Protein AF-A0A378AED6-F1 (afdb_monomer)

Solvent-accessible surface area (backbone atoms only — not comparable to full-atom values): 11836 Å² total; per-residue (Å²): 130,85,85,75,44,61,76,74,55,47,46,58,53,50,51,52,52,49,51,61,53,62,70,33,69,77,42,67,77,68,53,76,88,80,79,77,81,53,90,55,53,44,80,45,62,28,12,32,57,54,34,32,67,67,66,91,87,44,87,48,51,75,39,82,40,82,41,81,17,60,75,78,52,60,64,61,58,82,78,58,85,87,54,50,33,95,59,60,43,58,38,82,41,24,22,34,91,87,65,29,25,25,22,80,87,42,85,70,40,40,82,44,82,45,60,34,57,57,54,87,49,38,80,79,43,58,72,72,62,17,53,52,51,64,66,46,58,64,34,89,89,47,48,44,69,92,68,76,59,70,26,64,79,42,76,52,59,87,58,90,91,66,86,86,77,60,59,92,95,49,87,54,45,84,41,75,33,37,36,37,38,65,78,51,55,56,79,45,75,52,76,54,84,119

Foldseek 3Di:
DPDCPCVNPVVVVVVVVVVVVCPDVVCVVVPDDDPDDDPQKDKDWAAPPQQHDDDPPDPQRPDIDIDIDGNNDGDTHDADPLQAFPCGQWDWFWAAPVRATFAPPDPRTDTDIFGAHGQVCQVVDDPCRHLDNSRHHADPVGGYDPPGLFRDFDWPWDDPPDDDDDDPPDQWDWTWIWTRGSNGIDIDTDIDHD

Sequence (194 aa):
MVGQFGFASAVPLLNQVNNLLLARPAMSRGGLPSDPRPATVSQGTICWPGGQDLPAGDSNCRRRLTSWLLDASQPPTLLLPGQESIRGIRFPVWRNEHGERVAADCPGARESQVEVWPLPLDPWLPASERRLARLGPASESCPPLQTQDTAPLVLSGIRDGAVIKRLPGEARVMLPLQTSVGRGGAGGLLMANR

pLDDT: mean 80.69, std 15.42, range [34.0, 96.94]

Nearest PDB structures (foldseek):
  2xgl-assembly1_A  TM=5.181E-01  e=3.801E+00  Escherichia coli
  2x3f-assembly1_A  TM=3.996E-01  e=4.759E+00  Staphylococcus aureus subsp. aureus MRSA252
  3e0g-assembly1_A  TM=2.708E-01  e=3.594E+00  Homo sapiens

Secondary structure (DSSP, 8-state):
-----HHHHHHHHHHHHHHHHHTSHHHHTT-SPP-PPPTTEEEEEEEETTSS---TT-TT--EEEEEEEETT--PPPPPPTTTS-TTTTEEEEEE-TTS-EE-TTSTT-EEEEEE---GGGGGGS-TTTSHHHHH-PBPSSSPPP--S-----EEE-PPTT----PPTT-SSEEEEEEEE-TT-PEEEEEEE--

Organism: Klebsiella pneumoniae (NCBI:txid573)

Mean predicted aligned error: 11.74 Å

Structure (mmCIF, N/CA/C/O backbone):
data_AF-A0A378AED6-F1
#
_entry.id   AF-A0A378AED6-F1
#
loop_
_atom_site.group_PDB
_atom_site.id
_atom_site.type_symbol
_atom_site.label_atom_id
_atom_site.label_alt_id
_atom_site.label_comp_id
_atom_site.label_asym_id
_atom_site.label_entity_id
_atom_sit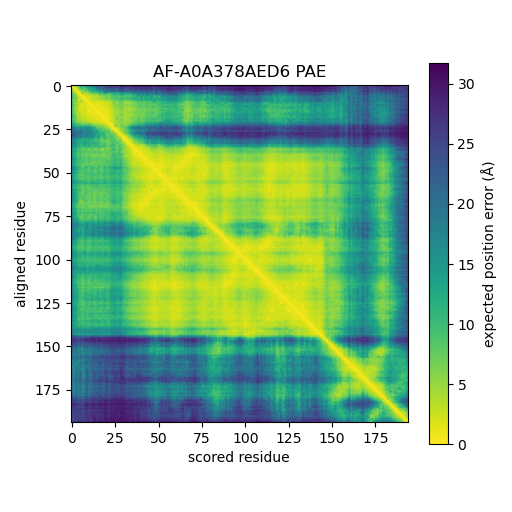e.label_seq_id
_atom_site.pdbx_PDB_ins_code
_atom_site.Cartn_x
_atom_site.Cartn_y
_atom_site.Cartn_z
_atom_site.occupancy
_atom_site.B_iso_or_equiv
_atom_site.auth_seq_id
_atom_site.auth_comp_id
_atom_site.auth_asym_id
_atom_site.auth_atom_id
_atom_site.pdbx_PDB_model_num
ATOM 1 N N . MET A 1 1 ? 34.953 -6.864 13.641 1.00 41.34 1 MET A N 1
ATOM 2 C CA . MET A 1 1 ? 35.324 -6.751 12.215 1.00 41.34 1 MET A CA 1
ATOM 3 C C . MET A 1 1 ? 34.171 -6.048 11.514 1.00 41.34 1 MET A C 1
ATOM 5 O O . MET A 1 1 ? 33.038 -6.466 11.711 1.00 41.34 1 MET A O 1
ATOM 9 N N . VAL A 1 2 ? 34.415 -4.922 10.839 1.00 45.84 2 VAL A N 1
ATOM 10 C CA . VAL A 1 2 ? 33.360 -4.154 10.151 1.00 45.84 2 VAL A CA 1
ATOM 11 C C . VAL A 1 2 ? 32.783 -5.019 9.029 1.00 45.84 2 VAL A C 1
ATOM 13 O O . VAL A 1 2 ? 33.544 -5.578 8.243 1.00 45.84 2 VAL A O 1
ATOM 16 N N . GLY A 1 3 ? 31.456 -5.166 8.998 1.00 51.38 3 GLY A N 1
ATOM 17 C CA . GLY A 1 3 ? 30.739 -5.959 8.002 1.00 51.38 3 GLY A CA 1
ATOM 18 C C . GLY A 1 3 ? 30.926 -5.378 6.605 1.00 51.38 3 GLY A C 1
ATOM 19 O O . GLY A 1 3 ? 30.275 -4.406 6.231 1.00 51.38 3 GLY A O 1
ATOM 20 N N . GLN A 1 4 ? 31.840 -5.963 5.841 1.00 56.94 4 GLN A N 1
ATOM 21 C CA . GLN A 1 4 ? 32.033 -5.673 4.424 1.00 56.94 4 GLN A CA 1
ATOM 22 C C . GLN A 1 4 ? 30.922 -6.393 3.648 1.00 56.94 4 GLN A C 1
ATOM 24 O O . GLN A 1 4 ? 31.095 -7.517 3.185 1.00 56.94 4 GLN A O 1
ATOM 29 N N . PHE A 1 5 ? 29.740 -5.784 3.574 1.00 68.50 5 PHE A N 1
ATOM 30 C CA . PHE A 1 5 ? 28.641 -6.295 2.753 1.00 68.50 5 PHE A CA 1
ATOM 31 C C . PHE A 1 5 ? 28.971 -6.122 1.267 1.00 68.50 5 PHE A C 1
ATOM 33 O O . PHE A 1 5 ? 29.687 -5.191 0.903 1.00 68.50 5 PHE A O 1
ATOM 40 N N . GLY A 1 6 ? 28.394 -6.954 0.394 1.00 72.69 6 GLY A N 1
ATOM 41 C CA . GLY A 1 6 ? 28.623 -6.870 -1.056 1.00 72.69 6 GLY A CA 1
ATOM 42 C C . GLY A 1 6 ? 28.362 -5.477 -1.651 1.00 72.69 6 GLY A C 1
ATOM 43 O O . GLY A 1 6 ? 29.032 -5.082 -2.597 1.00 72.69 6 GLY A O 1
ATOM 44 N N . PHE A 1 7 ? 27.475 -4.680 -1.049 1.00 78.56 7 PHE A N 1
ATOM 45 C CA . PHE A 1 7 ? 27.291 -3.273 -1.421 1.00 78.56 7 PHE A CA 1
ATOM 46 C C . PHE A 1 7 ? 28.531 -2.396 -1.165 1.00 78.56 7 PHE A C 1
ATOM 48 O O . PHE A 1 7 ? 28.846 -1.530 -1.970 1.00 78.56 7 PHE A O 1
ATOM 55 N N . ALA A 1 8 ? 29.238 -2.603 -0.055 1.00 77.12 8 ALA A N 1
ATOM 56 C CA . ALA A 1 8 ? 30.395 -1.793 0.319 1.00 77.12 8 ALA A CA 1
ATOM 57 C C . ALA A 1 8 ? 31.695 -2.266 -0.352 1.00 77.12 8 ALA A C 1
ATOM 59 O O . ALA A 1 8 ? 32.572 -1.447 -0.609 1.00 77.12 8 ALA A O 1
ATOM 60 N N . SER A 1 9 ? 31.824 -3.567 -0.642 1.00 83.00 9 SER A N 1
ATOM 61 C CA . SER A 1 9 ? 33.057 -4.158 -1.181 1.00 83.00 9 SER A CA 1
ATOM 62 C C . SER A 1 9 ? 32.953 -4.589 -2.646 1.00 83.00 9 SER A C 1
ATOM 64 O O . SER A 1 9 ? 33.839 -4.279 -3.437 1.00 83.00 9 SER A O 1
ATOM 66 N N . ALA A 1 10 ? 31.874 -5.269 -3.043 1.00 87.25 10 ALA A N 1
ATOM 67 C CA . ALA A 1 10 ? 31.736 -5.817 -4.393 1.00 87.25 10 ALA A CA 1
ATOM 68 C C . ALA A 1 10 ? 31.206 -4.787 -5.403 1.00 87.25 10 ALA A C 1
ATOM 70 O O . ALA A 1 10 ? 31.714 -4.722 -6.518 1.00 87.25 10 ALA A O 1
ATOM 71 N N . VAL A 1 11 ? 30.232 -3.949 -5.029 1.00 91.44 11 VAL A N 1
ATOM 72 C CA . VAL A 1 11 ? 29.657 -2.943 -5.945 1.00 91.44 11 VAL A CA 1
ATOM 73 C C . VAL A 1 11 ? 30.703 -1.936 -6.446 1.00 91.44 11 VAL A C 1
ATOM 75 O O . VAL A 1 11 ? 30.749 -1.718 -7.658 1.00 91.44 11 VAL A O 1
ATOM 78 N N . PRO A 1 12 ? 31.590 -1.355 -5.607 1.00 89.38 12 PRO A N 1
ATOM 79 C CA . PRO A 1 12 ? 32.620 -0.443 -6.106 1.00 89.38 12 PRO A CA 1
ATOM 80 C C . PRO A 1 12 ? 33.590 -1.117 -7.083 1.00 89.38 12 PRO A C 1
ATOM 82 O O . PRO A 1 12 ? 33.935 -0.523 -8.103 1.00 89.38 12 PRO A O 1
ATOM 85 N N . LEU A 1 13 ? 33.980 -2.369 -6.813 1.00 89.19 13 LEU A N 1
ATOM 86 C CA . LEU A 1 13 ? 34.848 -3.145 -7.702 1.00 89.19 13 LEU A CA 1
ATOM 87 C C . LEU A 1 13 ? 34.156 -3.469 -9.033 1.00 89.19 13 LEU A C 1
ATOM 89 O O . LEU A 1 13 ? 34.752 -3.275 -10.089 1.00 89.19 13 LEU A O 1
ATOM 93 N N . LEU A 1 14 ? 32.889 -3.895 -9.007 1.00 93.12 14 LEU A N 1
ATOM 94 C CA . LEU A 1 14 ? 32.099 -4.144 -10.218 1.00 93.12 14 LEU A CA 1
ATOM 95 C C . LEU A 1 14 ? 31.931 -2.873 -11.055 1.00 93.12 14 LEU A C 1
ATOM 97 O O . LEU A 1 14 ? 32.087 -2.922 -12.273 1.00 93.12 14 LEU A O 1
ATOM 101 N N . ASN A 1 15 ? 31.692 -1.728 -10.414 1.00 91.38 15 ASN A N 1
ATOM 102 C CA . ASN A 1 15 ? 31.624 -0.440 -11.101 1.00 91.38 15 ASN A CA 1
ATOM 103 C C . ASN A 1 15 ? 32.971 -0.061 -11.730 1.00 91.38 15 ASN A C 1
ATOM 105 O O . ASN A 1 15 ? 33.003 0.410 -12.866 1.00 91.38 15 ASN A O 1
ATOM 109 N N . GLN A 1 16 ? 34.087 -0.300 -11.033 1.00 90.81 16 GLN A N 1
ATOM 110 C CA . GLN A 1 16 ? 35.423 -0.052 -11.575 1.00 90.81 16 GLN A CA 1
ATOM 111 C C . GLN A 1 16 ? 35.697 -0.921 -12.809 1.00 90.81 16 GLN A C 1
ATOM 113 O O . GLN A 1 16 ? 36.138 -0.406 -13.837 1.00 90.81 16 GLN A O 1
ATOM 118 N N . VAL A 1 17 ? 35.378 -2.217 -12.741 1.00 90.94 17 VAL A N 1
ATOM 119 C CA . VAL A 1 17 ? 35.505 -3.143 -13.876 1.00 90.94 17 VAL A CA 1
ATOM 120 C C . VAL A 1 17 ? 34.609 -2.712 -15.038 1.00 90.94 17 VAL A C 1
ATOM 122 O O . VAL A 1 17 ? 35.084 -2.623 -16.169 1.00 90.94 17 VAL A O 1
ATOM 125 N N . ASN A 1 18 ? 33.342 -2.383 -14.775 1.00 88.81 18 ASN A N 1
ATOM 126 C CA . ASN A 1 18 ? 32.401 -1.921 -15.794 1.00 88.81 18 ASN A CA 1
ATOM 127 C C . ASN A 1 18 ? 32.914 -0.665 -16.518 1.00 88.81 18 ASN A C 1
ATOM 129 O O . ASN A 1 18 ? 32.907 -0.617 -17.745 1.00 88.81 18 ASN A O 1
ATOM 133 N N . ASN A 1 19 ? 33.445 0.312 -15.780 1.00 87.62 19 ASN A N 1
ATOM 134 C CA . ASN A 1 19 ? 33.998 1.536 -16.363 1.00 87.62 19 ASN A CA 1
ATOM 135 C C . ASN A 1 19 ? 35.225 1.259 -17.247 1.00 87.62 19 ASN A C 1
ATOM 137 O O . ASN A 1 19 ? 35.339 1.829 -18.331 1.00 87.62 19 ASN A O 1
ATOM 141 N N . LEU A 1 20 ? 36.119 0.354 -16.828 1.00 88.62 20 LEU A N 1
ATOM 142 C CA . LEU A 1 20 ? 37.270 -0.056 -17.641 1.00 88.62 20 LEU A CA 1
ATOM 143 C C . LEU A 1 20 ? 36.850 -0.779 -18.925 1.00 88.62 20 LEU A C 1
ATOM 145 O O . LEU A 1 20 ? 37.511 -0.630 -19.950 1.00 88.62 20 LEU A O 1
ATOM 149 N N . LEU A 1 21 ? 35.775 -1.569 -18.876 1.00 84.62 21 LEU A N 1
ATOM 150 C CA . LEU A 1 21 ? 35.244 -2.283 -20.034 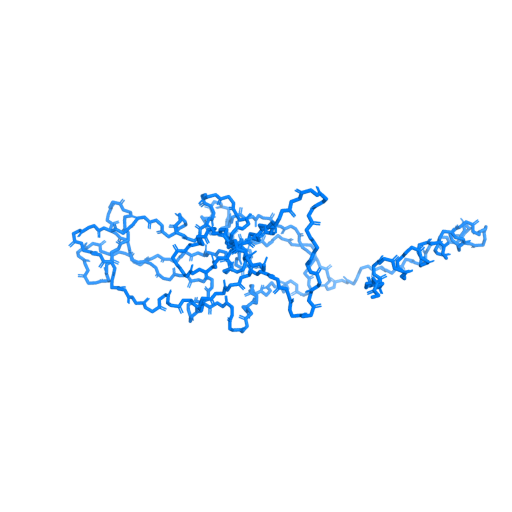1.00 84.62 21 LEU A CA 1
ATOM 151 C C . LEU A 1 21 ? 34.530 -1.336 -21.008 1.00 84.62 21 LEU A C 1
ATOM 153 O O . LEU A 1 21 ? 34.801 -1.397 -22.207 1.00 84.62 21 LEU A O 1
ATOM 157 N N . LEU A 1 22 ? 33.672 -0.439 -20.512 1.00 82.25 22 LEU A N 1
ATOM 158 C CA . LEU A 1 22 ? 32.941 0.536 -21.332 1.00 82.25 22 LEU A CA 1
ATOM 159 C C . LEU A 1 22 ? 33.863 1.567 -22.000 1.00 82.25 22 LEU A C 1
ATOM 161 O O . LEU A 1 22 ? 33.565 2.028 -23.099 1.00 82.25 22 LEU A O 1
ATOM 165 N N . ALA A 1 23 ? 35.004 1.892 -21.385 1.00 79.00 23 ALA A N 1
ATOM 166 C CA . ALA A 1 23 ? 36.012 2.781 -21.966 1.00 79.00 23 ALA A CA 1
ATOM 167 C C . ALA A 1 23 ? 36.806 2.149 -23.132 1.00 79.00 23 ALA A C 1
ATOM 169 O O . ALA A 1 23 ? 37.614 2.832 -23.765 1.00 79.00 23 ALA A O 1
ATOM 170 N N . ARG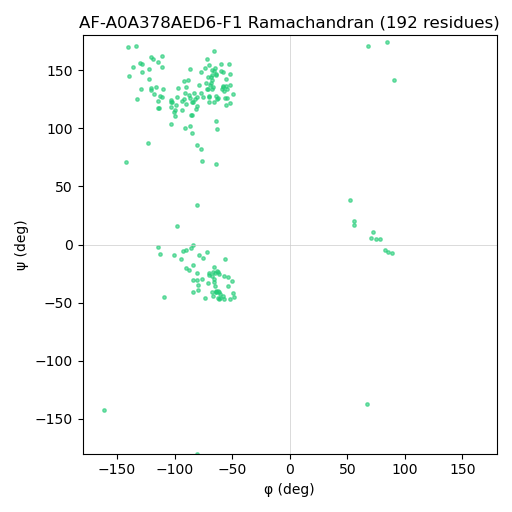 A 1 24 ? 36.623 0.850 -23.433 1.00 76.69 24 ARG A N 1
ATOM 171 C CA . ARG A 1 24 ? 37.349 0.184 -24.526 1.00 76.69 24 ARG A CA 1
ATOM 172 C C . ARG A 1 24 ? 36.760 0.559 -25.895 1.00 76.69 24 ARG A C 1
ATOM 174 O O . ARG A 1 24 ? 35.576 0.316 -26.129 1.00 76.69 24 ARG A O 1
ATOM 181 N N . PRO A 1 25 ? 37.594 0.978 -26.868 1.00 63.66 25 PRO A N 1
ATOM 182 C CA . PRO A 1 25 ? 37.144 1.349 -28.215 1.00 63.66 25 PRO A CA 1
ATOM 183 C C . PRO A 1 25 ? 36.374 0.246 -28.960 1.00 63.66 25 PRO A C 1
ATOM 185 O O . PRO A 1 25 ? 35.542 0.542 -29.815 1.00 63.66 25 PRO A O 1
ATOM 188 N N . ALA A 1 26 ? 36.642 -1.026 -28.637 1.00 63.25 26 ALA A N 1
ATOM 189 C CA . ALA A 1 26 ? 35.942 -2.180 -29.202 1.00 63.25 26 ALA A CA 1
ATOM 190 C C . ALA A 1 26 ? 34.455 -2.239 -28.798 1.00 63.25 26 ALA A C 1
ATOM 192 O O . ALA A 1 26 ? 33.634 -2.650 -29.611 1.00 63.25 26 ALA A O 1
ATOM 193 N N . MET A 1 27 ? 34.095 -1.775 -27.593 1.00 62.00 27 MET A N 1
ATOM 194 C CA . MET A 1 27 ? 32.692 -1.604 -27.186 1.00 62.00 27 MET A CA 1
ATOM 195 C C . MET A 1 27 ? 32.086 -0.305 -27.732 1.00 62.00 27 MET A C 1
ATOM 197 O O . MET A 1 27 ? 30.903 -0.269 -28.057 1.00 62.00 27 MET A O 1
ATOM 201 N N . SER A 1 28 ? 32.889 0.749 -27.920 1.00 60.19 28 SER A N 1
ATOM 202 C CA . SER A 1 28 ? 32.407 2.028 -28.468 1.00 60.19 28 SER A CA 1
ATOM 203 C C . SER A 1 28 ? 31.954 1.956 -29.934 1.00 60.19 28 SER A C 1
ATOM 205 O O . SER A 1 28 ? 31.165 2.795 -30.353 1.00 60.19 28 SER A O 1
ATOM 207 N N . ARG A 1 29 ? 32.437 0.984 -30.725 1.00 62.88 29 ARG A N 1
ATOM 208 C CA . ARG A 1 29 ? 32.060 0.831 -32.148 1.00 62.88 29 ARG A CA 1
ATOM 209 C C . ARG A 1 29 ? 30.846 -0.073 -32.393 1.00 62.88 29 ARG A C 1
ATOM 211 O O . ARG A 1 29 ? 30.260 0.019 -33.464 1.00 62.88 29 ARG A O 1
ATOM 218 N N . GLY A 1 30 ? 30.491 -0.938 -31.439 1.00 66.56 30 GLY A N 1
ATOM 219 C CA . GLY A 1 30 ? 29.397 -1.914 -31.568 1.00 66.56 30 GLY A CA 1
ATOM 220 C C . GLY A 1 30 ? 28.192 -1.661 -30.657 1.00 66.56 30 GLY A C 1
ATOM 221 O O . GLY A 1 30 ? 27.177 -2.333 -30.813 1.00 66.56 30 GLY A O 1
ATOM 222 N N . GLY A 1 31 ? 28.288 -0.701 -29.728 1.00 69.56 31 GLY A N 1
ATOM 223 C CA . GLY A 1 31 ? 27.277 -0.487 -28.693 1.00 69.56 31 GLY A CA 1
ATOM 224 C C . GLY A 1 31 ? 27.223 -1.635 -27.678 1.00 69.56 31 GLY A C 1
ATOM 225 O O . GLY A 1 31 ? 27.861 -2.676 -27.838 1.00 69.56 31 GLY A O 1
ATOM 226 N N . LEU A 1 32 ? 26.467 -1.440 -26.597 1.00 73.12 32 LEU A N 1
ATOM 227 C CA . LEU A 1 32 ? 26.092 -2.554 -25.725 1.00 73.12 32 LEU A CA 1
ATOM 228 C C . LEU A 1 32 ? 25.127 -3.476 -26.489 1.00 73.12 32 LEU A C 1
ATOM 230 O O . LEU A 1 32 ? 24.296 -2.961 -27.244 1.00 73.12 32 LEU A O 1
ATOM 234 N N . PRO A 1 33 ? 25.188 -4.806 -26.289 1.00 73.56 33 PRO A N 1
ATOM 235 C CA . PRO A 1 33 ? 24.171 -5.710 -26.807 1.00 73.56 33 PRO A CA 1
ATOM 236 C C . PRO A 1 33 ? 22.790 -5.208 -26.382 1.00 73.56 33 PRO A C 1
ATOM 238 O O . PRO A 1 33 ? 22.534 -5.014 -25.193 1.00 73.56 33 PRO A O 1
ATOM 241 N N . SER A 1 34 ? 21.920 -4.946 -27.355 1.00 78.12 34 SER A N 1
ATOM 242 C CA . SER A 1 34 ? 20.532 -4.610 -27.065 1.00 78.12 34 SER A CA 1
ATOM 243 C C . SER A 1 34 ? 19.786 -5.913 -26.821 1.00 78.12 34 SER A C 1
ATOM 245 O O . SER A 1 34 ? 19.709 -6.752 -27.715 1.00 78.12 34 SER A O 1
ATOM 247 N N . ASP A 1 35 ? 19.275 -6.087 -25.606 1.00 81.50 35 ASP A N 1
ATOM 248 C CA . ASP A 1 35 ? 18.307 -7.131 -25.288 1.00 81.50 35 ASP A CA 1
ATOM 249 C C . ASP A 1 35 ? 16.903 -6.535 -25.491 1.00 81.50 35 ASP A C 1
ATOM 251 O O . ASP A 1 35 ? 16.468 -5.705 -24.680 1.00 81.50 35 ASP A O 1
ATOM 255 N N . PRO A 1 36 ? 16.231 -6.808 -26.628 1.00 88.56 36 PRO A N 1
ATOM 256 C CA . PRO A 1 36 ? 14.949 -6.194 -26.919 1.00 88.56 36 PRO A CA 1
ATOM 257 C C . PRO A 1 36 ? 13.905 -6.684 -25.920 1.00 88.56 36 PRO A C 1
ATOM 259 O O . PRO A 1 36 ? 13.773 -7.877 -25.655 1.00 88.56 36 PRO A O 1
ATOM 262 N N . ARG A 1 37 ? 13.100 -5.750 -25.404 1.00 90.69 37 ARG A N 1
ATOM 263 C CA . ARG A 1 37 ? 11.999 -6.082 -24.498 1.00 90.69 37 ARG A CA 1
ATOM 264 C C . ARG A 1 37 ? 11.076 -7.125 -25.158 1.00 90.69 37 ARG A C 1
ATOM 266 O O . ARG A 1 37 ? 10.561 -6.846 -26.245 1.00 90.69 37 ARG A O 1
ATOM 273 N N . PRO A 1 38 ? 10.797 -8.264 -24.498 1.00 95.12 38 PRO A N 1
ATOM 274 C CA . PRO A 1 38 ? 9.854 -9.251 -25.012 1.00 95.12 38 PRO A CA 1
ATOM 275 C C . PRO A 1 38 ? 8.461 -8.653 -25.245 1.00 95.12 38 PRO A C 1
ATOM 277 O O . PRO A 1 38 ? 8.024 -7.771 -24.505 1.00 95.12 38 PRO A O 1
ATOM 280 N N . ALA A 1 39 ? 7.731 -9.167 -26.240 1.00 94.88 39 ALA A N 1
ATOM 281 C CA . ALA A 1 39 ? 6.378 -8.701 -26.566 1.00 94.88 39 ALA A CA 1
ATOM 282 C C . ALA A 1 39 ? 5.368 -8.905 -25.418 1.00 94.88 39 ALA A C 1
ATOM 284 O O . ALA A 1 39 ? 4.393 -8.166 -25.318 1.00 94.88 39 ALA A O 1
ATOM 285 N N . THR A 1 40 ? 5.626 -9.877 -24.538 1.00 96.62 40 THR A N 1
ATOM 286 C CA . THR A 1 40 ? 4.824 -10.176 -23.342 1.00 96.62 40 THR A CA 1
ATOM 287 C C . THR A 1 40 ? 5.037 -9.177 -22.206 1.00 96.62 40 THR A C 1
ATOM 289 O O . THR A 1 40 ? 4.275 -9.179 -21.243 1.00 96.62 40 THR A O 1
ATOM 292 N N . VAL A 1 41 ? 6.049 -8.307 -22.292 1.00 96.94 41 VAL A N 1
ATOM 293 C CA . VAL A 1 41 ? 6.331 -7.303 -21.264 1.00 96.94 41 VAL A CA 1
ATOM 294 C C . VAL A 1 41 ? 5.782 -5.948 -21.696 1.00 96.94 41 VAL A C 1
ATOM 296 O O . VAL A 1 41 ? 6.249 -5.337 -22.661 1.00 96.94 41 VAL A O 1
ATOM 299 N N . SER A 1 42 ? 4.812 -5.442 -20.941 1.00 96.25 42 SER A N 1
ATOM 300 C CA . SER A 1 42 ? 4.160 -4.154 -21.176 1.00 96.25 42 SER A CA 1
ATOM 301 C C . SER A 1 42 ? 4.327 -3.218 -19.980 1.00 96.25 42 SER A C 1
ATOM 303 O O . SER A 1 42 ? 4.678 -3.634 -18.880 1.00 96.25 42 SER A O 1
ATOM 305 N N . GLN A 1 43 ? 4.127 -1.920 -20.195 1.00 96.12 43 GLN A N 1
ATOM 306 C CA . GLN A 1 43 ? 4.095 -0.940 -19.111 1.00 96.12 43 GLN A CA 1
ATOM 307 C C . GLN A 1 43 ? 2.655 -0.813 -18.608 1.00 96.12 43 GLN A C 1
ATOM 309 O O . GLN A 1 43 ? 1.735 -0.701 -19.414 1.00 96.12 43 GLN A O 1
ATOM 314 N N . GLY A 1 44 ? 2.464 -0.789 -17.294 1.00 95.81 44 GLY A N 1
ATOM 315 C CA . GLY A 1 44 ? 1.169 -0.574 -16.656 1.00 95.81 44 GLY A CA 1
ATOM 316 C C . GLY A 1 44 ? 1.285 0.306 -15.419 1.00 95.81 44 GLY A C 1
ATOM 317 O O . GLY A 1 44 ? 2.382 0.630 -14.964 1.00 95.81 44 GLY A O 1
ATOM 318 N N . THR A 1 45 ? 0.145 0.730 -14.880 1.00 96.44 45 THR A N 1
ATOM 319 C CA . THR A 1 45 ? 0.082 1.479 -13.619 1.00 96.44 45 THR A CA 1
ATOM 320 C C . THR A 1 45 ? -0.594 0.627 -12.566 1.00 96.44 45 THR A C 1
ATOM 322 O O . THR A 1 45 ? -1.701 0.160 -12.787 1.00 96.44 45 THR A O 1
ATOM 325 N N . ILE A 1 46 ? 0.055 0.474 -11.418 1.00 96.38 46 ILE A N 1
ATOM 326 C CA . ILE A 1 46 ? -0.496 -0.210 -10.250 1.00 96.38 46 ILE A CA 1
ATOM 327 C C . ILE A 1 46 ? -0.766 0.795 -9.131 1.00 96.38 46 ILE A C 1
ATOM 329 O O . ILE A 1 46 ? -0.096 1.830 -9.024 1.00 96.38 46 ILE A O 1
ATOM 333 N N . CYS A 1 47 ? -1.725 0.478 -8.271 1.00 96.69 47 CYS A N 1
ATOM 334 C CA . CYS A 1 47 ? -2.049 1.253 -7.087 1.00 96.69 47 CYS A CA 1
ATOM 335 C C . CYS A 1 47 ? -1.494 0.580 -5.833 1.00 96.69 47 CYS A C 1
ATOM 337 O O . CYS A 1 47 ? -1.814 -0.559 -5.508 1.00 96.69 47 CYS A O 1
ATOM 339 N N . TRP A 1 48 ? -0.674 1.310 -5.088 1.00 93.94 48 TRP A N 1
ATOM 340 C CA . TRP A 1 48 ? -0.267 0.933 -3.740 1.00 93.94 48 TRP A CA 1
ATOM 341 C C . TRP A 1 48 ? -1.263 1.473 -2.703 1.00 93.94 48 TRP A C 1
ATOM 343 O O . TRP A 1 48 ? -1.721 2.613 -2.861 1.00 93.94 48 TRP A O 1
ATOM 353 N N . PRO A 1 49 ? -1.566 0.705 -1.637 1.00 93.69 49 PRO A N 1
ATOM 354 C CA . PRO A 1 49 ? -0.866 -0.508 -1.190 1.00 93.69 49 PRO A CA 1
ATOM 355 C C . PRO A 1 49 ? -1.373 -1.846 -1.761 1.00 93.69 49 PRO A C 1
ATOM 357 O O . PRO A 1 49 ? -0.738 -2.854 -1.476 1.00 93.69 49 PRO A O 1
ATOM 360 N N . GLY A 1 50 ? -2.454 -1.900 -2.546 1.00 93.00 50 GLY A N 1
ATOM 361 C CA . GLY A 1 50 ? -3.046 -3.158 -3.040 1.00 93.00 50 GLY A CA 1
ATOM 362 C C . GLY A 1 50 ? -2.238 -3.933 -4.089 1.00 93.00 50 GLY A C 1
ATOM 363 O O . GLY A 1 50 ? -2.363 -5.154 -4.175 1.00 93.00 50 GLY A O 1
ATOM 364 N N . GLY A 1 51 ? -1.399 -3.251 -4.871 1.00 93.75 51 GLY A N 1
ATOM 365 C CA . GLY A 1 51 ? -0.546 -3.840 -5.914 1.00 93.75 51 GLY A CA 1
ATOM 366 C C . GLY A 1 51 ? -1.219 -4.016 -7.282 1.00 93.75 51 GLY A C 1
ATOM 367 O O . GLY A 1 51 ? -0.539 -4.335 -8.251 1.00 93.75 51 GLY A O 1
ATOM 368 N N . GLN A 1 52 ? -2.524 -3.753 -7.374 1.00 94.75 52 GLN A N 1
ATOM 369 C CA . GLN A 1 52 ? -3.333 -3.846 -8.597 1.00 94.75 52 GLN A CA 1
ATOM 370 C C . GLN A 1 52 ? -3.770 -2.459 -9.061 1.00 94.75 52 GLN A C 1
ATOM 372 O O . GLN A 1 52 ? -3.719 -1.501 -8.288 1.00 94.75 52 GLN A O 1
ATOM 377 N N . ASP A 1 53 ? -4.184 -2.327 -10.312 1.00 95.88 53 ASP A N 1
ATOM 378 C CA . ASP A 1 53 ? -4.791 -1.112 -10.821 1.00 95.88 53 ASP A CA 1
ATOM 379 C C . ASP A 1 53 ? -6.156 -0.861 -10.170 1.00 95.88 53 ASP A C 1
ATOM 381 O O . ASP A 1 53 ? -6.891 -1.774 -9.800 1.00 95.88 53 ASP A O 1
ATOM 385 N N . LEU A 1 54 ? -6.473 0.418 -9.982 1.00 96.50 54 LEU A N 1
ATOM 386 C CA . LEU A 1 54 ? -7.760 0.867 -9.467 1.00 96.50 54 LEU A CA 1
ATOM 387 C C . LEU A 1 54 ? -8.255 2.056 -10.296 1.00 96.50 54 LEU A C 1
ATOM 389 O O . LEU A 1 54 ? -7.431 2.835 -10.805 1.00 96.50 54 LEU A O 1
ATOM 393 N N . PRO A 1 55 ? -9.584 2.253 -10.383 1.00 96.06 55 PRO A N 1
ATOM 394 C CA . PRO A 1 55 ? -10.173 3.380 -11.091 1.00 96.06 55 PRO A CA 1
ATOM 395 C C . PRO A 1 55 ? -9.618 4.741 -10.649 1.00 96.06 55 PRO A C 1
ATOM 397 O O . PRO A 1 55 ? -9.130 4.942 -9.529 1.00 96.06 55 PRO A O 1
ATOM 400 N N . ALA A 1 56 ? -9.711 5.725 -11.543 1.00 93.88 56 ALA A N 1
ATOM 401 C CA . ALA A 1 56 ? -9.401 7.106 -11.200 1.00 93.88 56 ALA A CA 1
ATOM 402 C C . ALA A 1 56 ? -10.307 7.584 -10.051 1.00 93.88 56 ALA A C 1
ATOM 404 O O . ALA A 1 56 ? -11.512 7.357 -10.065 1.00 93.88 56 ALA A O 1
ATOM 405 N N . GLY A 1 57 ? -9.717 8.237 -9.047 1.00 93.94 57 GLY A N 1
ATOM 406 C CA . GLY A 1 57 ? -10.443 8.711 -7.863 1.00 93.94 57 GLY A CA 1
ATOM 407 C C . GLY A 1 57 ? -10.682 7.670 -6.764 1.00 93.94 57 GLY A C 1
ATOM 408 O O . GLY A 1 57 ? -11.158 8.050 -5.697 1.00 93.94 57 GLY A O 1
ATOM 409 N N . ASP A 1 58 ? -10.313 6.398 -6.959 1.00 96.00 58 ASP A N 1
ATOM 410 C CA . ASP A 1 58 ? -10.457 5.389 -5.905 1.00 96.00 58 ASP A CA 1
ATOM 411 C C . ASP A 1 58 ? -9.609 5.742 -4.667 1.00 96.00 58 ASP A C 1
ATOM 413 O O . ASP A 1 58 ? -8.395 5.964 -4.752 1.00 96.00 58 ASP A O 1
ATOM 417 N N . SER A 1 59 ? -10.258 5.779 -3.501 1.00 93.75 59 SER A N 1
ATOM 418 C CA . SER A 1 59 ? -9.652 6.160 -2.219 1.00 93.75 59 SER A CA 1
ATOM 419 C C . SER A 1 59 ? -8.575 5.188 -1.710 1.00 93.75 59 SER A C 1
ATOM 421 O O . SER A 1 59 ? -7.754 5.574 -0.862 1.00 93.75 59 SER A O 1
ATOM 423 N N . ASN A 1 60 ? -8.566 3.951 -2.215 1.00 96.00 60 ASN A N 1
ATOM 424 C CA . ASN A 1 60 ? -7.582 2.914 -1.914 1.00 96.00 60 ASN A CA 1
ATOM 425 C C . ASN A 1 60 ? -6.317 3.039 -2.769 1.00 96.00 60 ASN A C 1
ATOM 427 O O . ASN A 1 60 ? -5.258 2.567 -2.358 1.00 96.00 60 ASN A O 1
ATOM 431 N N . CYS A 1 61 ? -6.363 3.782 -3.878 1.00 96.38 61 CYS A N 1
ATOM 432 C CA . CYS A 1 61 ? -5.172 4.087 -4.660 1.00 96.38 61 CYS A CA 1
ATOM 433 C C . CYS A 1 61 ? -4.377 5.249 -4.044 1.00 96.38 61 CYS A C 1
ATOM 435 O O . CYS A 1 61 ? -4.544 6.411 -4.420 1.00 96.38 61 CYS A O 1
ATOM 437 N N . ARG A 1 62 ? -3.495 4.944 -3.083 1.00 94.62 62 ARG A N 1
ATOM 438 C CA . ARG A 1 62 ? -2.697 5.956 -2.356 1.00 94.62 62 ARG A CA 1
ATOM 439 C C . ARG A 1 62 ? -1.499 6.433 -3.150 1.00 94.62 62 ARG A C 1
ATOM 441 O O . ARG A 1 62 ? -1.184 7.620 -3.154 1.00 94.62 62 ARG A O 1
ATOM 448 N N . ARG A 1 63 ? -0.841 5.510 -3.850 1.00 93.94 63 ARG A N 1
ATOM 449 C CA . ARG A 1 63 ? 0.247 5.821 -4.782 1.00 93.94 63 ARG A CA 1
ATOM 450 C C . ARG A 1 63 ? 0.042 5.087 -6.090 1.00 93.94 63 ARG A C 1
ATOM 452 O O . ARG A 1 63 ? -0.035 3.865 -6.096 1.00 93.94 63 ARG A O 1
ATOM 459 N N . ARG A 1 64 ? 0.027 5.835 -7.192 1.00 95.62 64 ARG A N 1
ATOM 460 C CA . ARG A 1 64 ? 0.122 5.275 -8.542 1.00 95.62 64 ARG A CA 1
ATOM 461 C C . ARG A 1 64 ? 1.590 5.085 -8.883 1.00 95.62 64 ARG A C 1
ATOM 463 O O . ARG A 1 64 ? 2.365 6.037 -8.803 1.00 95.62 64 ARG A O 1
ATOM 470 N N . LEU A 1 65 ? 1.968 3.858 -9.213 1.00 95.06 65 LEU A N 1
ATOM 471 C CA . LEU A 1 65 ? 3.319 3.508 -9.628 1.00 95.06 65 LEU A CA 1
ATOM 472 C C . LEU A 1 65 ? 3.273 2.910 -11.021 1.00 95.06 65 LEU A C 1
ATOM 474 O O . LEU A 1 65 ? 2.464 2.030 -11.303 1.00 95.06 65 LEU A O 1
ATOM 478 N N . THR A 1 66 ? 4.182 3.360 -11.869 1.00 95.75 66 THR A N 1
ATOM 479 C CA . THR A 1 66 ? 4.380 2.769 -13.184 1.00 95.75 66 THR A CA 1
ATOM 480 C C . THR A 1 66 ? 5.275 1.541 -13.049 1.00 95.75 66 THR A C 1
ATOM 482 O O . THR A 1 66 ? 6.370 1.644 -12.498 1.00 95.75 66 THR A O 1
ATOM 485 N N . SER A 1 67 ? 4.819 0.391 -13.541 1.00 93.94 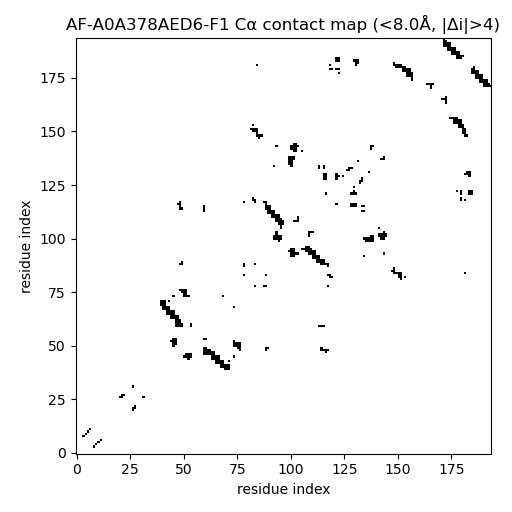67 SER A N 1
ATOM 486 C CA . SER A 1 67 ? 5.533 -0.886 -13.468 1.00 93.94 67 SER A CA 1
ATOM 487 C C . SER A 1 67 ? 5.602 -1.563 -14.831 1.00 93.94 67 SER A C 1
ATOM 489 O O . SER A 1 67 ? 4.757 -1.342 -15.699 1.00 93.94 67 SER A O 1
ATOM 491 N N . TRP A 1 68 ? 6.600 -2.4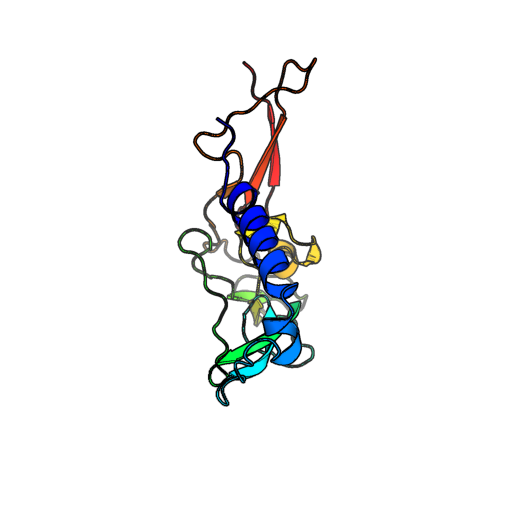25 -15.000 1.00 94.75 68 TRP A N 1
ATOM 492 C CA . TRP A 1 68 ? 6.588 -3.435 -16.050 1.00 94.75 68 TRP A CA 1
ATOM 493 C C . TRP A 1 68 ? 5.693 -4.598 -15.617 1.00 94.75 68 TRP A C 1
ATOM 495 O O . TRP A 1 68 ? 5.745 -5.013 -14.458 1.00 94.75 68 TRP A O 1
ATOM 505 N N . LEU A 1 69 ? 4.875 -5.094 -16.539 1.00 96.50 69 LEU A N 1
ATOM 506 C CA . LEU A 1 69 ? 3.951 -6.206 -16.357 1.00 96.50 69 LEU A CA 1
ATOM 507 C C . LEU A 1 69 ? 4.314 -7.307 -17.349 1.00 96.50 69 LEU A C 1
ATOM 509 O O . LEU A 1 69 ? 4.504 -7.029 -18.531 1.00 96.50 69 LEU A O 1
ATOM 513 N N . LEU A 1 70 ? 4.388 -8.546 -16.873 1.00 96.19 70 LEU A N 1
ATOM 514 C CA . LEU A 1 70 ? 4.520 -9.731 -17.719 1.00 96.19 70 LEU A CA 1
ATOM 515 C C . LEU A 1 70 ? 3.123 -10.287 -17.990 1.00 96.19 70 LEU A C 1
ATOM 517 O O . LEU A 1 70 ? 2.388 -10.550 -17.041 1.00 96.19 70 LEU A O 1
ATOM 521 N N . ASP A 1 71 ? 2.741 -10.430 -19.255 1.00 96.69 71 ASP A N 1
ATOM 522 C CA . ASP A 1 71 ? 1.415 -10.903 -19.673 1.00 96.69 71 ASP A CA 1
ATOM 523 C C . ASP A 1 71 ? 0.272 -10.114 -19.006 1.00 96.69 71 ASP A C 1
ATOM 525 O O . ASP A 1 71 ? -0.729 -10.672 -18.569 1.00 96.69 71 ASP A O 1
ATOM 529 N N . ALA A 1 72 ? 0.465 -8.795 -18.862 1.00 94.31 72 ALA A N 1
ATOM 530 C CA . ALA A 1 72 ? -0.429 -7.886 -18.132 1.00 94.31 72 ALA A CA 1
ATOM 531 C C . ALA A 1 72 ? -0.710 -8.282 -16.660 1.00 94.31 72 ALA A C 1
ATOM 533 O O . ALA A 1 72 ? -1.640 -7.762 -16.046 1.00 94.31 72 ALA A O 1
ATOM 534 N N . SER A 1 73 ? 0.107 -9.158 -16.069 1.00 95.62 73 SER A N 1
ATOM 535 C CA . SER A 1 73 ? -0.085 -9.673 -14.712 1.00 95.62 73 SER A CA 1
ATOM 536 C C . SER A 1 73 ? 0.176 -8.607 -13.653 1.00 95.62 73 SER A C 1
ATOM 538 O O . SER A 1 73 ? 1.260 -8.024 -13.598 1.00 95.62 73 SER A O 1
ATOM 540 N N . GLN A 1 74 ? -0.796 -8.417 -12.760 1.00 95.44 74 GLN A N 1
ATOM 541 C CA . GLN A 1 74 ? -0.726 -7.488 -11.634 1.00 95.44 74 GLN A CA 1
ATOM 542 C C . GLN A 1 74 ? -0.970 -8.242 -10.320 1.00 95.44 74 GLN A C 1
ATOM 544 O O . GLN A 1 74 ? -2.115 -8.387 -9.883 1.00 95.44 74 GLN A O 1
ATOM 549 N N . PRO A 1 75 ? 0.080 -8.805 -9.702 1.00 91.75 75 PRO A N 1
ATOM 550 C CA . PRO A 1 75 ? -0.089 -9.554 -8.469 1.00 91.75 75 PRO A CA 1
ATOM 551 C C . PRO A 1 75 ? -0.511 -8.618 -7.323 1.00 91.75 75 PRO A C 1
ATOM 553 O O . PRO A 1 75 ? -0.000 -7.499 -7.226 1.00 91.75 75 PRO A O 1
ATOM 556 N N . PRO A 1 76 ? -1.408 -9.058 -6.419 1.00 92.31 76 PRO A N 1
ATOM 557 C CA . PRO A 1 76 ? -1.658 -8.321 -5.188 1.00 92.31 76 PRO A CA 1
ATOM 558 C C . PRO A 1 76 ? -0.371 -8.193 -4.369 1.00 92.31 76 PRO A C 1
ATOM 560 O O . PRO A 1 76 ? 0.523 -9.040 -4.446 1.00 92.31 76 PRO A O 1
ATOM 563 N N . THR A 1 77 ? -0.306 -7.165 -3.527 1.00 89.56 77 THR A N 1
ATOM 564 C CA . THR A 1 77 ? 0.789 -7.014 -2.568 1.00 89.56 77 THR A CA 1
ATOM 565 C C . THR A 1 77 ? 0.908 -8.258 -1.695 1.00 89.56 77 THR A C 1
ATOM 567 O O . THR A 1 77 ? -0.019 -8.639 -0.977 1.00 89.56 77 THR A O 1
ATOM 570 N N . LEU A 1 78 ? 2.078 -8.889 -1.764 1.00 87.81 78 LEU A N 1
ATOM 571 C CA . LEU A 1 78 ? 2.392 -10.081 -0.993 1.00 87.81 78 LEU A CA 1
ATOM 572 C C . LEU A 1 78 ? 2.534 -9.726 0.485 1.00 87.81 78 LEU A C 1
ATOM 574 O O . LEU A 1 78 ? 3.295 -8.835 0.865 1.00 87.81 78 LEU A O 1
ATOM 578 N N . LEU A 1 79 ? 1.810 -10.460 1.321 1.00 84.12 79 LEU A N 1
ATOM 579 C CA . LEU A 1 79 ? 1.881 -10.320 2.767 1.00 84.12 79 LEU A CA 1
ATOM 580 C C . LEU A 1 79 ? 3.063 -11.128 3.295 1.00 84.12 79 LEU A C 1
ATOM 582 O O . LEU A 1 79 ? 3.206 -12.309 2.977 1.00 84.12 79 LEU A O 1
ATOM 586 N N . LEU A 1 80 ? 3.902 -10.506 4.122 1.00 75.62 80 LEU A N 1
ATOM 587 C CA . LEU A 1 80 ? 4.977 -11.225 4.796 1.00 75.62 80 LEU A CA 1
ATOM 588 C C . LEU A 1 80 ? 4.395 -12.073 5.941 1.00 75.62 80 LEU A C 1
ATOM 590 O O . LEU A 1 80 ? 3.718 -11.519 6.816 1.00 75.62 80 LEU A O 1
ATOM 594 N N . PRO A 1 81 ? 4.681 -13.388 5.988 1.00 77.25 81 PRO A N 1
ATOM 595 C CA . PRO A 1 81 ? 4.245 -14.243 7.086 1.00 77.25 81 PRO A CA 1
ATOM 596 C C . PRO A 1 81 ? 4.703 -13.695 8.441 1.00 77.25 81 PRO A C 1
ATOM 598 O O . PRO A 1 81 ? 5.857 -13.300 8.605 1.00 77.25 81 PRO A O 1
ATOM 601 N N . GLY A 1 82 ? 3.791 -13.660 9.413 1.00 74.19 82 GLY A N 1
ATOM 602 C CA . GLY A 1 82 ? 4.085 -13.194 10.771 1.00 74.19 82 GLY A CA 1
ATOM 603 C C . GLY A 1 82 ? 4.326 -11.686 10.911 1.00 74.19 82 GLY A C 1
ATOM 604 O O . GLY A 1 82 ? 4.667 -11.246 12.003 1.00 74.19 82 GLY A O 1
ATOM 605 N N . GLN A 1 83 ? 4.155 -10.890 9.848 1.00 74.44 83 GLN A N 1
ATOM 606 C CA . GLN A 1 83 ? 4.278 -9.426 9.901 1.00 74.44 83 GLN A CA 1
ATOM 607 C C . GLN A 1 83 ? 2.969 -8.689 9.628 1.00 74.44 83 GLN A C 1
ATOM 609 O O . GLN A 1 83 ? 2.953 -7.467 9.698 1.00 74.44 83 GLN A O 1
ATOM 614 N N . GLU A 1 84 ? 1.883 -9.398 9.327 1.00 78.50 84 GLU A N 1
ATOM 615 C CA . GLU A 1 84 ? 0.565 -8.809 9.103 1.00 78.50 84 GLU A CA 1
ATOM 616 C C . GLU A 1 84 ? -0.500 -9.502 9.963 1.00 78.50 84 GLU A C 1
ATOM 618 O O . GLU A 1 84 ? -0.322 -10.647 10.384 1.00 78.50 84 GLU A O 1
ATOM 623 N N . SER A 1 85 ? -1.595 -8.794 10.254 1.00 73.31 85 SER A N 1
ATOM 624 C CA . SER A 1 85 ? -2.780 -9.385 10.889 1.00 73.31 85 SER A CA 1
ATOM 625 C C . SER A 1 85 ? -3.450 -10.416 9.964 1.00 73.31 85 SER A C 1
ATOM 627 O O . SER A 1 85 ? -3.213 -10.427 8.756 1.00 73.31 85 SER A O 1
ATOM 629 N N . ILE A 1 86 ? -4.363 -11.230 10.508 1.00 70.94 86 ILE A N 1
ATOM 630 C CA . ILE A 1 86 ? -5.221 -12.174 9.761 1.00 70.94 86 ILE A CA 1
ATOM 631 C C . ILE A 1 86 ? -5.932 -11.481 8.583 1.00 70.94 86 ILE A C 1
ATOM 633 O O . ILE A 1 86 ? -6.166 -12.091 7.545 1.00 70.94 86 ILE A O 1
ATOM 637 N N . ARG A 1 87 ? -6.251 -10.190 8.730 1.00 74.56 87 ARG A N 1
ATOM 638 C CA . ARG A 1 87 ? -6.943 -9.377 7.715 1.00 74.56 87 ARG A CA 1
ATOM 639 C C . ARG A 1 87 ? -6.037 -8.875 6.583 1.00 74.56 87 ARG A C 1
ATOM 641 O O . ARG A 1 87 ? -6.533 -8.349 5.591 1.00 74.56 87 ARG A O 1
ATOM 648 N N . GLY A 1 88 ? -4.721 -9.042 6.683 1.00 84.19 88 GLY A N 1
ATOM 649 C CA . GLY A 1 88 ? -3.817 -8.605 5.627 1.00 84.19 88 GLY A CA 1
ATOM 650 C C . GLY A 1 88 ? -3.781 -7.084 5.486 1.00 84.19 88 GLY A C 1
ATOM 651 O O . GLY A 1 88 ? -3.748 -6.367 6.478 1.00 84.19 88 GLY A O 1
ATOM 652 N N . ILE A 1 89 ? -3.799 -6.598 4.244 1.00 89.25 89 ILE A N 1
ATOM 653 C CA . ILE A 1 89 ? -3.878 -5.165 3.913 1.00 89.25 89 ILE A CA 1
ATOM 654 C C . ILE A 1 89 ? -5.288 -4.702 3.521 1.00 89.25 89 ILE A C 1
ATOM 656 O O . ILE A 1 89 ? -5.503 -3.502 3.385 1.00 89.25 89 ILE A O 1
ATOM 660 N N . ARG A 1 90 ? -6.247 -5.619 3.329 1.00 89.88 90 ARG A N 1
ATOM 661 C CA . ARG A 1 90 ? -7.629 -5.311 2.927 1.00 89.88 90 ARG A CA 1
ATOM 662 C C . ARG A 1 90 ? -8.537 -5.415 4.147 1.00 89.88 90 ARG A C 1
ATOM 664 O O . ARG A 1 90 ? -8.835 -6.511 4.610 1.00 89.88 90 ARG A O 1
ATOM 671 N N . PHE A 1 91 ? -8.937 -4.271 4.691 1.00 87.19 91 PHE A N 1
ATOM 672 C CA . PHE A 1 91 ? -9.700 -4.198 5.932 1.00 87.19 91 PHE A CA 1
ATOM 673 C C . PHE A 1 91 ? -11.190 -3.977 5.649 1.00 87.19 91 PHE A C 1
ATOM 675 O O . PHE A 1 91 ? -11.554 -2.883 5.204 1.00 87.19 91 PHE A O 1
ATOM 682 N N . PRO A 1 92 ? -12.064 -4.954 5.963 1.00 88.25 92 PRO A N 1
ATOM 683 C CA . PRO A 1 92 ? -13.493 -4.692 6.071 1.00 88.25 92 PRO A CA 1
ATOM 684 C C . PRO A 1 92 ? -13.735 -3.762 7.261 1.00 88.25 92 PRO A C 1
ATOM 686 O O . PRO A 1 92 ? -13.372 -4.083 8.396 1.00 88.25 92 PRO A O 1
ATOM 689 N N . VAL A 1 93 ? -14.351 -2.610 7.017 1.00 89.94 93 VAL A N 1
ATOM 690 C CA . VAL A 1 93 ? -14.778 -1.684 8.068 1.00 89.94 93 VAL A CA 1
ATOM 691 C C . VAL A 1 93 ? -16.237 -1.309 7.883 1.00 89.94 93 VAL A C 1
ATOM 693 O O . VAL A 1 93 ? -16.674 -0.953 6.790 1.00 89.94 93 VAL A O 1
ATOM 696 N N . TRP A 1 94 ? -16.980 -1.347 8.980 1.00 93.31 94 TRP A N 1
ATOM 697 C CA . TRP A 1 94 ? -18.355 -0.874 9.037 1.00 93.31 94 TRP A CA 1
ATOM 698 C C . TRP A 1 94 ? -18.357 0.591 9.435 1.00 93.31 94 TRP A C 1
ATOM 700 O O . TRP A 1 94 ? -17.686 0.959 10.401 1.00 93.31 94 TRP A O 1
ATOM 710 N N . ARG A 1 95 ? -19.076 1.427 8.686 1.00 93.81 95 ARG A N 1
ATOM 711 C CA . ARG A 1 95 ? -19.194 2.862 8.958 1.00 93.81 95 ARG A CA 1
ATOM 712 C C . ARG A 1 95 ? -20.643 3.275 9.152 1.00 93.81 95 ARG A C 1
ATOM 714 O O . ARG A 1 95 ? -21.515 2.763 8.456 1.00 93.81 95 ARG A O 1
ATOM 721 N N . ASN A 1 96 ? -20.882 4.203 10.072 1.00 93.25 96 ASN A N 1
ATOM 722 C CA . ASN A 1 96 ? -22.179 4.863 10.211 1.00 93.25 96 ASN A CA 1
ATOM 723 C C . ASN A 1 96 ? -22.338 5.999 9.181 1.00 93.25 96 ASN A C 1
ATOM 725 O O . ASN A 1 96 ? -21.434 6.283 8.392 1.00 93.25 96 ASN A O 1
ATOM 729 N N . GLU A 1 97 ? -23.483 6.680 9.207 1.00 91.94 97 GLU A N 1
ATOM 730 C CA . GLU A 1 97 ? -23.779 7.816 8.318 1.00 91.94 97 GLU A CA 1
ATOM 731 C C . GLU A 1 97 ? -22.830 9.012 8.516 1.00 91.94 97 GLU A C 1
ATOM 733 O O . GLU A 1 97 ? -22.600 9.777 7.583 1.00 91.94 97 GLU A O 1
ATOM 738 N N . HIS A 1 98 ? -22.215 9.128 9.697 1.00 90.19 98 HIS A N 1
ATOM 739 C CA . HIS A 1 98 ? -21.200 10.136 10.021 1.00 90.19 98 HIS A CA 1
ATOM 740 C C . HIS A 1 98 ? -19.783 9.725 9.573 1.00 90.19 98 HIS A C 1
ATOM 742 O O . HIS A 1 98 ? -18.826 10.474 9.761 1.00 90.19 98 HIS A O 1
ATOM 748 N N . GLY A 1 99 ? -19.624 8.538 8.976 1.00 89.19 99 GLY A N 1
ATOM 749 C CA . GLY A 1 99 ? -18.346 8.013 8.495 1.00 89.19 99 GLY A CA 1
ATOM 750 C C . GLY A 1 99 ? -17.437 7.426 9.580 1.00 89.19 99 GLY A C 1
ATOM 751 O O . GLY A 1 99 ? -16.313 7.018 9.265 1.00 89.19 99 GLY A O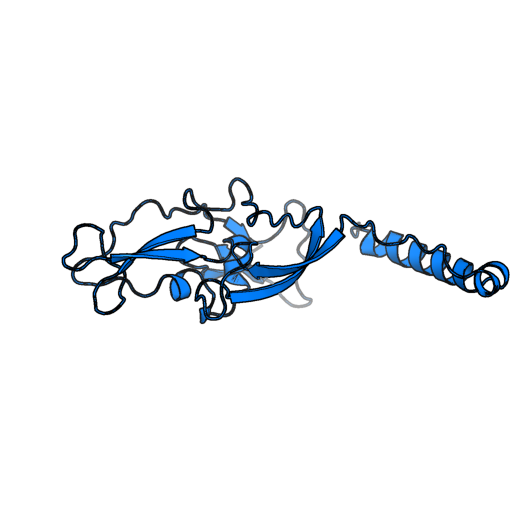 1
ATOM 752 N N . GLU A 1 100 ? -17.901 7.349 10.827 1.00 92.56 100 GLU A N 1
ATOM 753 C CA . GLU A 1 100 ? -17.181 6.736 11.944 1.00 92.56 100 GLU A CA 1
ATOM 754 C C . GLU A 1 100 ? -17.267 5.216 11.867 1.00 92.56 100 GLU A C 1
ATOM 756 O O . GLU A 1 100 ? -18.277 4.661 11.430 1.00 92.56 100 GLU A O 1
ATOM 761 N N . ARG A 1 101 ? -16.228 4.526 12.337 1.00 92.31 101 ARG A N 1
ATOM 762 C CA . ARG A 1 101 ? -16.241 3.067 12.428 1.00 92.31 101 ARG A CA 1
ATOM 763 C C . ARG A 1 101 ? -17.183 2.606 13.530 1.00 92.31 101 ARG A C 1
ATOM 765 O O . ARG A 1 101 ? -17.096 3.093 14.655 1.00 92.31 101 ARG A O 1
ATOM 772 N N . VAL A 1 102 ? -18.010 1.621 13.216 1.00 93.31 102 VAL A N 1
ATOM 773 C CA . VAL A 1 102 ? -19.007 1.038 14.119 1.00 93.31 102 VAL A CA 1
ATOM 774 C C . VAL A 1 102 ? -18.954 -0.487 14.077 1.00 93.31 102 VAL A C 1
ATOM 776 O O . VAL A 1 102 ? -18.240 -1.064 13.254 1.00 93.31 102 VAL A O 1
ATOM 779 N N . ALA A 1 103 ? -19.661 -1.161 14.981 1.00 92.06 103 ALA A N 1
ATOM 780 C CA . ALA A 1 103 ? -19.901 -2.595 14.846 1.00 92.06 103 ALA A CA 1
ATOM 781 C C . ALA A 1 103 ? -20.904 -2.886 13.712 1.00 92.06 103 ALA A C 1
ATOM 783 O O . ALA A 1 103 ? -21.639 -2.006 13.260 1.00 92.06 103 ALA A O 1
ATOM 784 N N . ALA A 1 104 ? -20.895 -4.121 13.211 1.00 91.25 104 ALA A N 1
ATOM 785 C CA . ALA A 1 104 ? -21.712 -4.524 12.064 1.00 91.25 104 ALA A CA 1
ATOM 786 C C . ALA A 1 104 ? -23.222 -4.521 12.365 1.00 91.25 104 ALA A C 1
ATOM 788 O O . ALA A 1 104 ? -24.035 -4.351 11.464 1.00 91.25 104 ALA A O 1
ATOM 789 N N . ASP A 1 105 ? -23.585 -4.712 13.630 1.00 91.56 105 ASP A N 1
ATOM 790 C CA . ASP A 1 105 ? -24.949 -4.737 14.157 1.00 91.56 105 ASP A CA 1
ATOM 791 C C . ASP A 1 105 ? -25.496 -3.341 14.502 1.00 91.56 105 ASP A C 1
ATOM 793 O O . ASP A 1 105 ? -26.666 -3.205 14.864 1.00 91.56 105 ASP A O 1
ATOM 797 N N . CYS A 1 106 ? -24.686 -2.288 14.360 1.00 91.56 106 CYS A N 1
ATOM 798 C CA . CYS A 1 106 ? -25.123 -0.924 14.632 1.00 91.56 106 CYS A CA 1
ATOM 799 C C . CYS A 1 106 ? -26.110 -0.416 13.556 1.00 91.56 106 CYS A C 1
ATOM 801 O O . CYS A 1 106 ? -25.929 -0.684 12.362 1.00 91.56 106 CYS A O 1
ATOM 803 N N . PRO A 1 107 ? -27.124 0.389 13.928 1.00 90.25 107 PRO A N 1
ATOM 804 C CA . PRO A 1 107 ? -28.052 0.985 12.968 1.00 90.25 107 PRO A CA 1
ATOM 805 C C . PRO A 1 107 ? -27.331 1.824 11.905 1.00 90.25 107 PRO A C 1
ATOM 807 O O . PRO A 1 107 ? -26.482 2.655 12.225 1.00 90.25 107 PRO A O 1
ATOM 810 N N . GLY A 1 108 ? -27.675 1.614 10.632 1.00 89.69 108 GLY A N 1
ATOM 811 C CA . GLY A 1 108 ? -27.078 2.355 9.515 1.00 89.69 108 GLY A CA 1
ATOM 812 C C . GLY A 1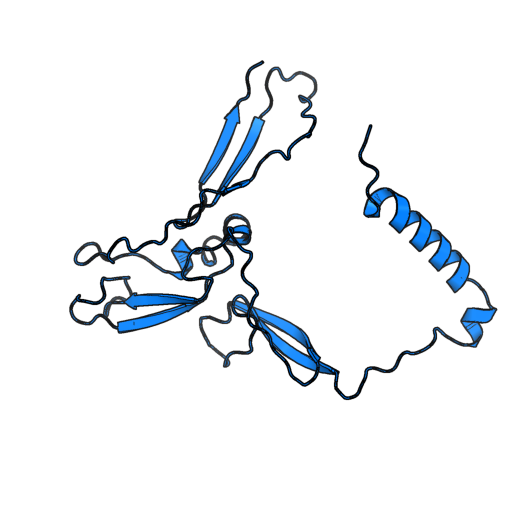 108 ? -25.625 1.979 9.201 1.00 89.69 108 GLY A C 1
ATOM 813 O O . GLY A 1 108 ? -24.989 2.671 8.405 1.00 89.69 108 GLY A O 1
ATOM 814 N N . ALA A 1 109 ? -25.096 0.899 9.789 1.00 93.81 109 ALA A N 1
ATOM 815 C CA . ALA A 1 109 ? -23.770 0.390 9.473 1.00 93.81 109 ALA A CA 1
ATOM 816 C C . ALA A 1 109 ? -23.690 -0.065 8.007 1.00 93.81 109 ALA A C 1
ATOM 818 O O . ALA A 1 109 ? -24.468 -0.899 7.543 1.00 93.81 109 ALA A O 1
ATOM 819 N N . ARG A 1 110 ? -22.717 0.475 7.271 1.00 94.38 110 ARG A N 1
ATOM 820 C CA . ARG A 1 110 ? -22.410 0.087 5.891 1.00 94.38 110 ARG A CA 1
ATOM 821 C C . ARG A 1 110 ? -21.004 -0.471 5.815 1.00 94.38 110 ARG A C 1
ATOM 823 O O . ARG A 1 110 ? -20.060 0.160 6.294 1.00 94.38 110 ARG A O 1
ATOM 830 N N . GLU A 1 111 ? -20.867 -1.644 5.211 1.00 92.94 111 GLU A N 1
ATOM 831 C CA . GLU A 1 111 ? -19.558 -2.233 4.963 1.00 92.94 111 GLU A CA 1
ATOM 832 C C . GLU A 1 111 ? -18.809 -1.425 3.898 1.00 92.94 111 GLU A C 1
ATOM 834 O O . GLU A 1 111 ? -19.362 -1.026 2.872 1.00 92.94 111 GLU A O 1
ATOM 839 N N . SER A 1 112 ? -17.526 -1.194 4.142 1.00 91.19 112 SER A N 1
ATOM 840 C CA . SER A 1 112 ? -16.593 -0.619 3.184 1.00 91.19 112 SER A CA 1
ATOM 841 C C . SER A 1 112 ? -15.250 -1.334 3.282 1.00 91.19 112 SER A C 1
ATOM 843 O O . SER A 1 112 ? -14.825 -1.742 4.362 1.00 91.19 112 SER A O 1
ATOM 845 N N . GLN A 1 113 ? -14.576 -1.490 2.148 1.00 91.56 113 GLN A N 1
ATOM 846 C CA . GLN A 1 113 ? -13.249 -2.095 2.081 1.00 91.56 113 GLN A CA 1
ATOM 847 C C . GLN A 1 113 ? -12.194 -0.992 2.022 1.00 91.56 113 GLN A C 1
ATOM 849 O O . GLN A 1 113 ? -12.185 -0.173 1.099 1.00 91.56 113 GLN A O 1
ATOM 854 N N . VAL A 1 114 ? -11.303 -0.970 3.012 1.00 93.06 114 VAL A N 1
ATOM 855 C CA . VAL A 1 114 ? -10.206 -0.002 3.099 1.00 93.06 114 VAL A CA 1
ATOM 856 C C . VAL A 1 114 ? -8.881 -0.734 2.971 1.00 93.06 114 VAL A C 1
ATOM 858 O O . VAL A 1 114 ? -8.568 -1.617 3.766 1.00 93.06 114 VAL A O 1
ATOM 861 N N . GLU A 1 115 ? -8.067 -0.338 1.998 1.00 93.69 115 GLU A N 1
ATOM 862 C CA . GLU A 1 115 ? -6.707 -0.851 1.867 1.00 93.69 115 GLU A CA 1
ATOM 863 C C . GLU A 1 115 ? -5.740 -0.031 2.730 1.00 93.69 115 GLU A C 1
ATOM 865 O O . GLU A 1 115 ? -5.674 1.200 2.637 1.00 93.69 115 GLU A O 1
ATOM 870 N N . VAL A 1 116 ? -4.975 -0.696 3.589 1.00 91.75 116 VAL A N 1
ATOM 871 C CA . VAL A 1 116 ? -3.962 -0.062 4.442 1.00 91.75 116 VAL A CA 1
ATOM 872 C C . VAL A 1 116 ? -2.572 -0.528 4.047 1.00 91.75 116 VAL A C 1
ATOM 874 O O . VAL A 1 116 ? -2.387 -1.586 3.453 1.00 91.75 116 VAL A O 1
ATOM 877 N N . TRP A 1 117 ? -1.568 0.268 4.385 1.00 91.25 117 TRP A N 1
ATOM 878 C CA . TRP A 1 117 ? -0.189 -0.118 4.142 1.00 91.25 117 TRP A CA 1
ATOM 879 C C . TRP A 1 117 ? 0.218 -1.319 5.019 1.00 91.25 117 TRP A C 1
ATOM 881 O O . TRP A 1 117 ? -0.296 -1.463 6.140 1.00 91.25 117 TRP A O 1
ATOM 891 N N . PRO A 1 118 ? 1.151 -2.167 4.541 1.00 87.88 118 PRO A N 1
ATOM 892 C CA . PRO A 1 118 ? 1.742 -3.229 5.349 1.00 87.88 118 PRO A CA 1
ATOM 893 C C . PRO A 1 118 ? 2.281 -2.697 6.681 1.00 87.88 118 PRO A C 1
ATOM 895 O O . PRO A 1 118 ? 2.941 -1.654 6.705 1.00 87.88 118 PRO A O 1
ATOM 898 N N . LEU A 1 119 ? 2.052 -3.421 7.780 1.00 82.88 119 LEU A N 1
ATOM 899 C CA . LEU A 1 119 ? 2.487 -3.004 9.125 1.00 82.88 119 LEU A CA 1
ATOM 900 C C . LEU A 1 119 ? 3.952 -2.556 9.237 1.00 82.88 119 LEU A C 1
ATOM 902 O O . LEU A 1 119 ? 4.195 -1.556 9.913 1.00 82.88 119 LEU A O 1
ATOM 906 N N . PRO A 1 120 ? 4.939 -3.220 8.599 1.00 82.31 120 PRO A N 1
ATOM 907 C CA . PRO A 1 120 ? 6.339 -2.806 8.712 1.00 82.31 120 PRO A CA 1
ATOM 908 C C . PRO A 1 120 ? 6.612 -1.411 8.144 1.00 82.31 120 PRO A C 1
ATOM 910 O O . PRO A 1 120 ? 7.597 -0.774 8.514 1.00 82.31 120 PRO A O 1
ATOM 913 N N . LEU A 1 121 ? 5.752 -0.932 7.241 1.00 85.44 121 LEU A N 1
ATOM 914 C CA . LEU A 1 121 ? 5.862 0.396 6.648 1.00 85.44 121 LEU A CA 1
ATOM 915 C C . LEU A 1 121 ? 5.162 1.470 7.483 1.00 85.44 121 LEU A C 1
ATOM 917 O O . LEU A 1 121 ? 5.549 2.628 7.375 1.00 85.44 121 LEU A O 1
ATOM 921 N N . ASP A 1 122 ? 4.199 1.111 8.338 1.00 84.06 122 ASP A N 1
ATOM 922 C CA . ASP A 1 122 ? 3.373 2.057 9.108 1.00 84.06 122 ASP A CA 1
ATOM 923 C C . ASP A 1 122 ? 4.175 3.156 9.844 1.00 84.06 122 ASP A C 1
ATOM 925 O O . ASP A 1 122 ? 3.826 4.332 9.701 1.00 84.06 122 ASP A O 1
ATOM 929 N N . PRO A 1 123 ? 5.298 2.856 10.539 1.00 83.12 123 PRO A N 1
ATOM 930 C CA . PRO A 1 123 ? 6.087 3.879 11.237 1.00 83.12 123 PRO A CA 1
ATOM 931 C C . PRO A 1 123 ? 6.735 4.915 10.308 1.00 83.12 123 PRO A C 1
ATOM 933 O O . PRO A 1 123 ? 7.022 6.037 10.730 1.00 83.12 123 PRO A O 1
ATOM 936 N N . TRP A 1 124 ? 6.962 4.542 9.049 1.00 85.44 124 TRP A N 1
ATOM 937 C CA . TRP A 1 124 ? 7.652 5.347 8.040 1.00 85.44 124 TRP A CA 1
ATOM 938 C C . TRP A 1 124 ? 6.690 6.191 7.200 1.00 85.44 124 TRP A C 1
ATOM 940 O O . TRP A 1 124 ? 7.130 6.993 6.376 1.00 85.44 124 TRP A O 1
ATOM 950 N N . LEU A 1 125 ? 5.381 6.017 7.391 1.00 90.31 125 LEU A N 1
ATOM 951 C CA . LEU A 1 125 ? 4.364 6.731 6.634 1.00 90.31 125 LEU A CA 1
ATOM 952 C C . LEU A 1 125 ? 4.022 8.091 7.257 1.00 90.31 125 LE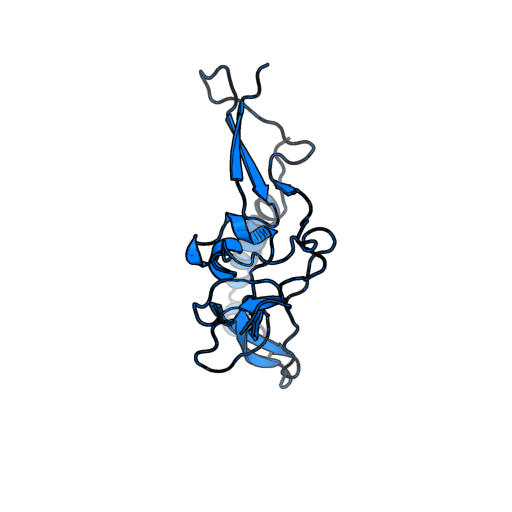U A C 1
ATOM 954 O O . LEU A 1 125 ? 4.050 8.249 8.489 1.00 90.31 125 LEU A O 1
ATOM 958 N N . PRO A 1 126 ? 3.608 9.063 6.418 1.00 92.44 126 PRO A N 1
ATOM 959 C CA . PRO A 1 126 ? 2.935 10.269 6.883 1.00 92.44 126 PRO A CA 1
ATOM 960 C C . PRO A 1 126 ? 1.742 9.924 7.776 1.00 92.44 126 PRO A C 1
ATOM 962 O O . PRO A 1 126 ? 1.056 8.931 7.542 1.00 92.44 126 PRO A O 1
ATOM 965 N N . ALA A 1 127 ? 1.451 10.768 8.768 1.00 90.31 127 ALA A N 1
ATOM 966 C CA . ALA A 1 127 ? 0.407 10.499 9.760 1.00 90.31 127 ALA A CA 1
ATOM 967 C C . ALA A 1 127 ? -0.969 10.175 9.145 1.00 90.31 127 ALA A C 1
ATOM 969 O O . ALA A 1 127 ? -1.669 9.315 9.665 1.00 90.31 127 ALA A O 1
ATOM 970 N N . SER A 1 128 ? -1.325 10.807 8.021 1.00 91.56 128 SER A N 1
ATOM 971 C CA . SER A 1 128 ? -2.577 10.572 7.286 1.00 91.56 128 SER A CA 1
ATOM 972 C C . SER A 1 128 ? -2.652 9.213 6.578 1.00 91.56 128 SER A C 1
ATOM 974 O O . SER A 1 128 ? -3.745 8.715 6.322 1.00 91.56 128 SER A O 1
ATOM 976 N N . GLU A 1 129 ? -1.507 8.612 6.254 1.00 93.50 129 GLU A N 1
ATOM 977 C CA . GLU A 1 129 ? -1.406 7.308 5.585 1.00 93.50 129 GLU A CA 1
ATOM 978 C C . GLU A 1 129 ? -1.245 6.150 6.569 1.00 93.50 129 GLU A C 1
ATOM 980 O O . GLU A 1 129 ? -1.406 4.990 6.186 1.00 93.50 129 GLU A O 1
ATOM 985 N N . ARG A 1 130 ? -0.955 6.448 7.840 1.00 90.50 130 ARG A N 1
ATOM 986 C CA . ARG A 1 130 ? -0.889 5.428 8.886 1.00 90.50 130 ARG A CA 1
ATOM 987 C C . ARG A 1 130 ? -2.224 4.716 9.026 1.00 90.50 130 ARG A C 1
ATOM 989 O O . ARG A 1 130 ? -3.295 5.300 8.844 1.00 90.50 130 ARG A O 1
ATOM 996 N N . ARG A 1 131 ? -2.159 3.450 9.424 1.00 88.25 131 ARG A N 1
ATOM 997 C CA . ARG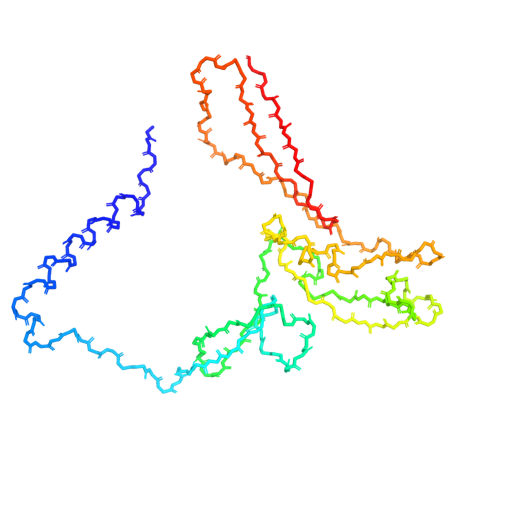 A 1 131 ? -3.301 2.540 9.525 1.00 88.25 131 ARG A CA 1
ATOM 998 C C . ARG A 1 131 ? -4.454 3.125 10.337 1.00 88.25 131 ARG A C 1
ATOM 1000 O O . ARG A 1 131 ? -5.586 3.104 9.868 1.00 88.25 131 ARG A O 1
ATOM 1007 N N . LEU A 1 132 ? -4.178 3.699 11.510 1.00 85.12 132 LEU A N 1
ATOM 1008 C CA . LEU A 1 132 ? -5.210 4.342 12.334 1.00 85.12 132 LEU A CA 1
ATOM 1009 C C . LEU A 1 132 ? -5.953 5.456 11.589 1.00 85.12 132 LEU A C 1
ATOM 1011 O O . LEU A 1 132 ? -7.181 5.500 11.617 1.00 85.12 132 LEU A O 1
ATOM 1015 N N . ALA A 1 133 ? -5.212 6.341 10.921 1.00 89.88 133 ALA A N 1
ATOM 1016 C CA . ALA A 1 133 ? -5.789 7.466 10.196 1.00 89.88 133 ALA A CA 1
ATOM 1017 C C . ALA A 1 133 ? -6.592 6.992 8.977 1.00 89.88 133 ALA A C 1
ATOM 1019 O O . ALA A 1 133 ? -7.699 7.474 8.752 1.00 89.88 133 ALA A O 1
ATOM 1020 N N . ARG A 1 134 ? -6.080 5.995 8.241 1.00 91.06 134 ARG A N 1
ATOM 1021 C CA . ARG A 1 134 ? -6.777 5.361 7.107 1.00 91.06 134 ARG A CA 1
ATOM 1022 C C . ARG A 1 134 ? -8.099 4.712 7.525 1.00 91.06 134 ARG A C 1
ATOM 1024 O O . ARG A 1 134 ? -9.098 4.849 6.821 1.00 91.06 134 ARG A O 1
ATOM 1031 N N . LEU A 1 135 ? -8.116 4.014 8.661 1.00 89.25 135 LEU A N 1
ATOM 1032 C CA . LEU A 1 135 ? -9.323 3.370 9.186 1.00 89.25 135 LEU A CA 1
ATOM 1033 C C . LEU A 1 135 ? -10.332 4.398 9.721 1.00 89.25 135 LEU A C 1
ATOM 1035 O O . LEU A 1 135 ? -11.537 4.201 9.575 1.00 89.25 135 LEU A O 1
ATOM 1039 N N . GLY A 1 136 ? -9.858 5.514 10.271 1.00 89.19 136 GLY A N 1
ATOM 1040 C CA . GLY A 1 136 ? -10.697 6.578 10.816 1.00 89.19 136 GLY A CA 1
ATOM 1041 C C . GLY A 1 136 ? -11.145 6.329 12.264 1.00 89.19 136 GLY A C 1
ATOM 1042 O O . GLY A 1 136 ? -10.871 5.267 12.848 1.00 89.19 136 GLY A O 1
ATOM 1043 N N . PRO A 1 137 ? -11.821 7.320 12.872 1.00 89.88 137 PRO A N 1
ATOM 1044 C CA . PRO A 1 137 ? -12.256 7.247 14.263 1.00 89.88 137 PRO A CA 1
ATOM 1045 C C . PRO A 1 137 ? -13.290 6.137 14.468 1.00 89.88 137 PRO A C 1
ATOM 1047 O O . PRO A 1 137 ? -14.013 5.767 13.544 1.00 89.88 137 PRO A O 1
ATOM 1050 N N . ALA A 1 138 ? -13.327 5.584 15.677 1.00 90.75 138 ALA A N 1
ATOM 1051 C CA . ALA A 1 138 ? -14.387 4.685 16.118 1.00 90.75 138 ALA A CA 1
ATOM 1052 C C . ALA A 1 138 ? -15.481 5.502 16.812 1.00 90.75 138 ALA A C 1
ATOM 1054 O O . ALA A 1 138 ? -15.153 6.428 17.549 1.00 90.75 138 ALA A O 1
ATOM 1055 N N . SER A 1 139 ? -16.744 5.150 16.585 1.00 91.94 139 SER A N 1
ATOM 1056 C CA . SER A 1 139 ? -17.873 5.792 17.256 1.00 91.94 139 SER A CA 1
ATOM 1057 C C . SER A 1 139 ? -17.887 5.437 18.743 1.00 91.94 139 SER A C 1
ATOM 1059 O O . SER A 1 139 ? -17.645 4.285 19.111 1.00 91.94 139 SER A O 1
ATOM 1061 N N . GLU A 1 140 ? -18.189 6.410 19.601 1.00 89.81 140 GLU A N 1
ATOM 1062 C CA . GLU A 1 140 ? -18.277 6.197 21.053 1.00 89.81 140 GLU A CA 1
ATOM 1063 C C . GLU A 1 140 ? -19.575 5.488 21.463 1.00 89.81 140 GLU A C 1
ATOM 1065 O O . GLU A 1 140 ? -19.597 4.752 22.447 1.00 89.81 140 GLU A O 1
ATOM 1070 N N . SER A 1 141 ? -20.654 5.683 20.698 1.00 90.06 141 SER A N 1
ATOM 1071 C CA . SER A 1 141 ? -21.984 5.141 21.005 1.00 90.06 141 SER A CA 1
ATOM 1072 C C . SER A 1 141 ? -22.131 3.667 20.627 1.00 90.06 141 SER A C 1
ATOM 1074 O O . SER A 1 141 ? -22.813 2.915 21.319 1.00 90.06 141 SER A O 1
ATOM 1076 N N . CYS A 1 142 ? -21.487 3.249 19.537 1.00 90.88 142 CYS A N 1
ATOM 1077 C CA . CYS A 1 142 ? -21.534 1.882 19.029 1.00 90.88 142 CYS A CA 1
ATOM 1078 C C . CYS A 1 142 ? -20.150 1.487 18.485 1.00 90.88 142 CYS A C 1
ATOM 1080 O O . CYS A 1 142 ? -19.950 1.433 17.265 1.00 90.88 142 CYS A O 1
ATOM 1082 N N . PRO A 1 143 ? -19.153 1.293 19.370 1.00 89.00 143 PRO A N 1
ATOM 1083 C CA . PRO A 1 143 ? -17.784 1.042 18.950 1.00 89.00 143 PRO A CA 1
ATOM 1084 C C . PRO A 1 143 ? -17.686 -0.285 18.190 1.00 89.00 143 PRO A C 1
ATOM 1086 O O . PRO A 1 143 ? -18.385 -1.244 18.526 1.00 89.00 143 PRO A O 1
ATOM 1089 N N . PRO A 1 144 ? -16.791 -0.386 17.192 1.00 86.88 144 PRO A N 1
ATOM 1090 C CA . PRO A 1 144 ? -16.532 -1.652 16.534 1.00 86.88 144 PRO A CA 1
ATOM 1091 C C . PRO A 1 144 ? -16.085 -2.667 17.582 1.00 86.88 144 PRO A C 1
ATOM 1093 O O . PRO A 1 144 ? -15.240 -2.364 18.433 1.00 86.88 144 PRO A O 1
ATOM 1096 N N . LEU A 1 145 ? -16.626 -3.885 17.500 1.00 79.38 145 LEU A N 1
ATOM 1097 C CA . LEU A 1 145 ? -16.136 -5.001 18.302 1.00 79.38 145 LEU A CA 1
ATOM 1098 C C . LEU A 1 145 ? -14.617 -5.053 18.138 1.00 79.38 145 LEU A C 1
ATOM 1100 O O . LEU A 1 145 ? -14.140 -5.020 16.999 1.00 79.38 145 LEU A O 1
ATOM 1104 N N . GLN A 1 146 ? -13.870 -5.113 19.252 1.00 63.69 146 GLN A N 1
ATOM 1105 C CA . GLN A 1 146 ? -12.413 -5.305 19.265 1.00 63.69 146 GLN A CA 1
ATOM 1106 C C . GLN A 1 146 ? -12.087 -6.684 18.679 1.00 63.69 146 GLN A C 1
ATOM 1108 O O . GLN A 1 146 ? -11.704 -7.627 19.363 1.00 63.69 146 GLN A O 1
ATOM 1113 N N . THR A 1 147 ? -12.309 -6.836 17.385 1.00 54.19 147 THR A N 1
ATOM 1114 C CA . THR A 1 147 ? -12.070 -8.057 16.653 1.00 54.19 147 THR A CA 1
ATOM 1115 C C . THR A 1 147 ? -10.624 -8.010 16.228 1.00 54.19 147 THR A C 1
ATOM 1117 O O . THR A 1 147 ? -10.290 -7.315 15.278 1.00 54.19 147 THR A O 1
ATOM 1120 N N . GLN A 1 148 ? -9.792 -8.756 16.955 1.00 50.03 148 GLN A N 1
ATOM 1121 C CA . GLN A 1 148 ? -8.705 -9.560 16.384 1.00 50.03 148 GLN A CA 1
ATOM 1122 C C . GLN A 1 148 ? -7.688 -8.798 15.503 1.00 50.03 148 GLN A C 1
ATOM 1124 O O . GLN A 1 148 ? -6.941 -9.416 14.755 1.00 50.03 148 GLN A O 1
ATOM 1129 N N . ASP A 1 149 ? -7.586 -7.471 15.618 1.00 55.78 149 ASP A N 1
ATOM 1130 C CA . ASP A 1 149 ? -6.497 -6.668 15.045 1.00 55.78 149 ASP A CA 1
ATOM 1131 C C . ASP A 1 149 ? -5.249 -6.739 15.943 1.00 55.78 149 ASP A C 1
ATOM 1133 O O . ASP A 1 149 ? -4.491 -5.775 16.097 1.00 55.78 149 ASP A O 1
ATOM 1137 N N . THR A 1 150 ? -5.034 -7.895 16.572 1.00 55.50 150 THR A N 1
ATOM 1138 C CA . THR A 1 150 ? -3.823 -8.231 17.313 1.00 55.50 150 THR A CA 1
ATOM 1139 C C . THR A 1 150 ? -2.744 -8.565 16.295 1.00 55.50 150 THR A C 1
ATOM 1141 O O . THR A 1 150 ? -2.361 -9.712 16.085 1.00 55.50 150 THR A O 1
ATOM 1144 N N . ALA A 1 151 ? -2.266 -7.531 15.610 1.00 60.56 151 ALA A N 1
ATOM 1145 C CA . ALA A 1 151 ? -0.988 -7.625 14.940 1.00 60.56 151 ALA A CA 1
ATOM 1146 C C . ALA A 1 151 ? 0.083 -8.043 15.962 1.00 60.56 151 ALA A C 1
ATOM 1148 O O . ALA A 1 151 ? 0.029 -7.576 17.109 1.00 60.56 151 ALA A O 1
ATOM 1149 N N . PRO A 1 152 ? 1.055 -8.879 15.571 1.00 64.00 152 PRO A N 1
ATOM 1150 C CA . PRO A 1 152 ? 2.161 -9.214 16.452 1.00 64.00 152 PRO A CA 1
ATOM 1151 C C . PRO A 1 152 ? 2.880 -7.928 16.868 1.00 64.00 152 PRO A C 1
ATOM 1153 O O . PRO A 1 152 ? 3.111 -7.046 16.041 1.00 64.00 152 PRO A O 1
ATOM 1156 N N . LEU A 1 153 ? 3.219 -7.809 18.155 1.00 67.06 153 LEU A N 1
ATOM 1157 C CA . LEU A 1 153 ? 4.090 -6.736 18.621 1.00 67.06 153 LEU A CA 1
ATOM 1158 C C . LEU A 1 153 ? 5.458 -6.946 17.973 1.00 67.06 153 LEU A C 1
ATOM 1160 O O . LEU A 1 153 ? 6.200 -7.847 18.366 1.00 67.06 153 LEU A O 1
ATOM 1164 N N . VAL A 1 154 ? 5.794 -6.110 16.994 1.00 65.94 154 VAL A N 1
ATOM 1165 C CA . VAL A 1 154 ? 7.128 -6.115 16.401 1.00 65.94 154 VAL A CA 1
ATOM 1166 C C . VAL A 1 154 ? 7.916 -4.977 17.027 1.00 65.94 154 VAL A C 1
ATOM 1168 O O . VAL A 1 154 ? 7.641 -3.795 16.818 1.00 65.94 154 VAL A O 1
ATOM 1171 N N . LEU A 1 155 ? 8.903 -5.352 17.834 1.00 64.31 155 LEU A N 1
ATOM 1172 C CA . LEU A 1 155 ? 9.932 -4.447 18.324 1.00 64.31 155 LEU A CA 1
ATOM 1173 C C . LEU A 1 155 ? 11.022 -4.369 17.260 1.00 64.31 155 LEU A C 1
ATOM 1175 O O . LEU A 1 155 ? 11.911 -5.216 17.191 1.00 64.31 155 LEU A O 1
ATOM 1179 N N . SER A 1 156 ? 10.946 -3.354 16.407 1.00 64.19 156 SER A N 1
ATOM 1180 C CA . SER A 1 156 ? 12.058 -3.019 15.521 1.00 64.19 156 SER A CA 1
ATOM 1181 C C . SER A 1 156 ? 13.099 -2.216 16.300 1.00 64.19 156 SER A C 1
ATOM 1183 O O . SER A 1 156 ? 12.815 -1.146 16.844 1.00 64.19 156 SER A O 1
ATOM 1185 N N . GLY A 1 157 ? 14.304 -2.775 16.383 1.00 67.31 157 GLY A N 1
ATOM 1186 C CA . GLY A 1 157 ? 15.425 -2.209 17.118 1.00 67.31 157 GLY A CA 1
ATOM 1187 C C . GLY A 1 157 ? 16.752 -2.804 16.656 1.00 67.31 157 GLY A C 1
ATOM 1188 O O . GLY A 1 157 ? 16.976 -3.047 15.469 1.00 67.31 157 GLY A O 1
ATOM 1189 N N . ILE A 1 158 ? 17.649 -3.023 17.610 1.00 68.06 158 ILE A N 1
ATOM 1190 C CA . ILE A 1 158 ? 18.992 -3.546 17.370 1.00 68.06 158 ILE A CA 1
ATOM 1191 C C . ILE A 1 158 ? 18.914 -4.997 16.883 1.00 68.06 158 ILE A C 1
ATOM 1193 O O . ILE A 1 158 ? 18.199 -5.813 17.459 1.00 68.06 158 ILE A O 1
ATOM 1197 N N . ARG A 1 159 ? 19.666 -5.319 15.827 1.00 67.56 159 ARG A N 1
ATOM 1198 C CA . ARG A 1 159 ? 19.766 -6.688 15.308 1.00 67.56 159 ARG A CA 1
ATOM 1199 C C . ARG A 1 159 ? 20.616 -7.556 16.227 1.00 67.56 159 ARG A C 1
ATOM 1201 O O . ARG A 1 159 ? 21.550 -7.062 16.858 1.00 67.56 159 ARG A O 1
ATOM 1208 N N . ASP A 1 160 ? 20.331 -8.851 16.229 1.00 67.06 160 ASP A N 1
ATOM 1209 C CA . ASP A 1 160 ? 21.172 -9.818 16.923 1.00 67.06 160 ASP A CA 1
ATOM 1210 C C . ASP A 1 160 ? 22.636 -9.722 16.444 1.00 67.06 160 ASP A C 1
ATOM 1212 O O . ASP A 1 160 ? 22.908 -9.521 15.257 1.00 67.06 160 ASP A O 1
ATOM 1216 N N . GLY A 1 161 ? 23.576 -9.769 17.390 1.00 72.56 161 GLY A N 1
ATOM 1217 C CA . GLY A 1 161 ? 25.013 -9.586 17.142 1.00 72.56 161 GLY A CA 1
ATOM 1218 C C . GLY A 1 161 ? 25.491 -8.148 16.872 1.00 72.56 161 GLY A C 1
ATOM 1219 O O . GLY A 1 161 ? 26.673 -7.944 16.581 1.00 72.56 161 GLY A O 1
ATOM 1220 N N . ALA A 1 162 ? 24.633 -7.130 16.960 1.00 73.00 162 ALA A N 1
ATOM 1221 C CA . ALA A 1 162 ? 25.062 -5.748 16.753 1.00 73.00 162 ALA A CA 1
ATOM 1222 C C . ALA A 1 162 ? 25.916 -5.216 17.920 1.00 73.00 162 ALA A C 1
ATOM 1224 O O . ALA A 1 162 ? 25.565 -5.331 19.095 1.00 73.00 162 ALA A O 1
ATOM 1225 N N . VAL A 1 163 ? 27.032 -4.562 17.584 1.00 78.00 163 VAL A N 1
ATOM 1226 C CA . VAL A 1 163 ? 27.913 -3.900 18.555 1.00 78.00 163 VAL A CA 1
ATOM 1227 C C . VAL A 1 163 ? 27.517 -2.434 18.677 1.00 78.00 163 VAL A C 1
ATOM 1229 O O . VAL A 1 163 ? 27.645 -1.662 17.728 1.00 78.00 163 VAL A O 1
ATOM 1232 N N . ILE A 1 164 ? 27.060 -2.045 19.861 1.00 75.44 164 ILE A N 1
ATOM 1233 C CA . ILE A 1 164 ? 26.623 -0.682 20.162 1.00 75.44 164 ILE A CA 1
ATOM 1234 C C . ILE A 1 164 ? 27.771 0.059 20.845 1.00 75.44 164 ILE A C 1
ATOM 1236 O O . ILE A 1 164 ? 28.306 -0.409 21.851 1.00 75.44 164 ILE A O 1
ATOM 1240 N N . LYS A 1 165 ? 28.145 1.228 20.318 1.00 76.38 165 LYS A N 1
ATOM 1241 C CA . LYS A 1 165 ? 29.194 2.073 20.898 1.00 76.38 165 LYS A CA 1
ATOM 1242 C C . LYS A 1 165 ? 28.606 3.404 21.358 1.00 76.38 165 LYS A C 1
ATOM 1244 O O . LYS A 1 165 ? 27.828 4.019 20.637 1.00 76.38 165 LYS A O 1
ATOM 1249 N N . ARG A 1 166 ? 28.995 3.837 22.558 1.00 81.19 166 ARG A N 1
ATOM 1250 C CA . ARG A 1 166 ? 28.658 5.162 23.100 1.00 81.19 166 ARG A CA 1
ATOM 1251 C C . ARG A 1 166 ? 29.323 6.264 22.276 1.00 81.19 166 ARG A C 1
ATOM 1253 O O . ARG A 1 166 ? 30.426 6.062 21.758 1.00 81.19 166 ARG A O 1
ATOM 1260 N N . LEU A 1 167 ? 28.671 7.423 22.202 1.00 77.62 167 LEU A N 1
ATOM 1261 C CA . LEU A 1 167 ? 29.313 8.643 21.723 1.00 77.62 167 LEU A CA 1
ATOM 1262 C C . LEU A 1 167 ? 30.454 9.031 22.686 1.00 77.62 167 LEU A C 1
ATOM 1264 O O . LEU A 1 167 ? 30.351 8.775 23.890 1.00 77.62 167 LEU A O 1
ATOM 1268 N N . PRO A 1 168 ? 31.562 9.613 22.192 1.00 79.06 168 PRO A N 1
ATOM 1269 C CA . PRO A 1 168 ? 32.637 10.091 23.057 1.00 79.06 168 PRO A CA 1
ATOM 1270 C C . PRO A 1 168 ? 32.107 11.097 24.090 1.00 79.06 168 PRO A C 1
ATOM 1272 O O . PRO A 1 168 ? 31.469 12.074 23.718 1.00 79.06 168 PRO A O 1
ATOM 1275 N N . GLY A 1 169 ? 32.369 10.856 25.378 1.00 83.00 169 GLY A N 1
ATOM 1276 C CA . GLY A 1 169 ? 31.912 11.719 26.477 1.00 83.00 169 GLY A CA 1
ATOM 1277 C C . GLY A 1 169 ? 30.533 11.378 27.055 1.00 83.00 169 GLY A C 1
ATOM 1278 O O . GLY A 1 169 ? 30.177 11.920 28.097 1.00 83.00 169 GLY A O 1
ATOM 1279 N N . GLU A 1 170 ? 29.782 10.448 26.457 1.00 81.12 170 GLU A N 1
ATOM 1280 C CA . GLU A 1 170 ? 28.486 10.013 26.989 1.00 81.12 170 GLU A CA 1
ATOM 1281 C C . GLU A 1 170 ? 28.583 8.729 27.822 1.00 81.12 170 GLU A C 1
ATOM 1283 O O . GLU A 1 170 ? 29.205 7.739 27.428 1.00 81.12 170 GLU A O 1
ATOM 1288 N N . ALA A 1 171 ? 27.917 8.726 28.983 1.00 80.38 171 ALA A N 1
ATOM 1289 C CA . ALA A 1 171 ? 27.855 7.569 29.877 1.00 80.38 171 ALA A CA 1
ATOM 1290 C C . ALA A 1 171 ? 26.815 6.524 29.435 1.00 80.38 171 ALA A C 1
ATOM 1292 O O . ALA A 1 171 ? 26.961 5.341 29.754 1.00 80.38 171 ALA A O 1
ATOM 1293 N N . ARG A 1 172 ? 25.797 6.943 28.672 1.00 76.69 172 ARG A N 1
ATOM 1294 C CA . ARG A 1 172 ? 24.640 6.132 28.271 1.00 76.69 172 ARG A CA 1
ATOM 1295 C C . ARG A 1 172 ? 24.563 5.988 26.752 1.00 76.69 172 ARG A C 1
ATOM 1297 O O . ARG A 1 172 ? 25.161 6.757 26.009 1.00 76.69 172 ARG A O 1
ATOM 1304 N N . VAL A 1 173 ? 23.836 4.972 26.293 1.00 75.88 173 VAL A N 1
ATOM 1305 C CA . VAL A 1 173 ? 23.419 4.849 24.890 1.00 75.88 173 VAL A CA 1
ATOM 1306 C C . VAL A 1 173 ? 21.910 5.046 24.834 1.00 75.88 173 VAL A C 1
ATOM 1308 O O . VAL A 1 173 ? 21.171 4.341 25.524 1.00 75.88 173 VAL A O 1
ATOM 1311 N N . MET A 1 174 ? 21.463 5.971 23.987 1.00 69.00 174 MET A N 1
ATOM 1312 C CA . MET A 1 174 ? 20.057 6.134 23.629 1.00 69.00 174 MET A CA 1
ATOM 1313 C C . MET A 1 174 ? 19.738 5.274 22.409 1.00 69.00 174 MET A C 1
ATOM 1315 O O . MET A 1 174 ? 20.349 5.440 21.353 1.00 69.00 174 MET A O 1
ATOM 1319 N N . LEU A 1 175 ? 18.784 4.356 22.548 1.00 70.19 175 LEU A N 1
ATOM 1320 C CA . LEU A 1 175 ? 18.368 3.478 21.459 1.00 70.19 175 LEU A CA 1
ATOM 1321 C C . LEU A 1 175 ? 16.925 3.799 21.074 1.00 70.19 175 LEU A C 1
ATOM 1323 O O . LEU A 1 175 ? 16.033 3.643 21.917 1.00 70.19 175 LEU A O 1
ATOM 1327 N N . PRO A 1 176 ? 16.674 4.246 19.830 1.00 67.00 176 PRO A N 1
ATOM 1328 C CA . PRO A 1 176 ? 15.315 4.407 19.354 1.00 67.00 176 PRO A CA 1
ATOM 1329 C C . PRO A 1 176 ? 14.707 3.018 19.173 1.00 67.00 176 PRO A C 1
ATOM 1331 O O . PRO A 1 176 ? 15.234 2.184 18.436 1.00 67.00 176 PRO A O 1
ATOM 1334 N N . LEU A 1 177 ? 13.595 2.769 19.851 1.00 62.44 177 LEU A N 1
ATOM 1335 C CA . LEU A 1 177 ? 12.775 1.591 19.635 1.00 62.44 177 LEU A CA 1
ATOM 1336 C C . LEU A 1 177 ? 11.478 2.014 18.993 1.00 62.44 177 LEU A C 1
ATOM 1338 O O . LEU A 1 177 ? 10.820 2.970 19.409 1.00 62.44 177 LEU A O 1
ATOM 1342 N N . GLN A 1 178 ? 11.112 1.263 17.971 1.00 64.06 178 GLN A N 1
ATOM 1343 C CA . GLN A 1 178 ? 9.823 1.400 17.338 1.00 64.06 178 GLN A CA 1
ATOM 1344 C C . GLN A 1 178 ? 9.051 0.125 17.615 1.00 64.06 178 GLN A C 1
ATOM 1346 O O . GLN A 1 178 ? 9.470 -0.970 17.235 1.00 64.06 178 GLN A O 1
ATOM 1351 N N . THR A 1 179 ? 7.938 0.288 18.318 1.00 61.97 179 THR A N 1
ATOM 1352 C CA . THR A 1 179 ? 6.909 -0.741 18.377 1.00 61.97 179 THR A CA 1
ATOM 1353 C C . THR A 1 179 ? 5.989 -0.515 17.193 1.00 61.97 179 THR A C 1
ATOM 1355 O O . THR A 1 179 ? 5.517 0.604 16.996 1.00 61.97 179 THR A O 1
ATOM 1358 N N . SER A 1 180 ? 5.725 -1.543 16.397 1.00 61.81 180 SER A N 1
ATOM 1359 C CA . SER A 1 180 ? 4.531 -1.562 15.561 1.00 61.81 180 SER A CA 1
ATOM 1360 C C . SER A 1 180 ? 3.506 -2.473 16.229 1.00 61.81 180 SER A C 1
ATOM 1362 O O . SER A 1 180 ? 3.767 -3.629 16.559 1.00 61.81 180 SER A O 1
ATOM 1364 N N . VAL A 1 181 ? 2.341 -1.895 16.503 1.00 56.94 181 VAL A N 1
ATOM 1365 C CA . VAL A 1 181 ? 1.153 -2.582 17.011 1.00 56.94 181 VAL A CA 1
ATOM 1366 C C . VAL A 1 181 ? 0.047 -2.306 16.001 1.00 56.94 181 VAL A C 1
ATOM 1368 O O . VAL A 1 181 ? 0.039 -1.252 15.367 1.00 56.94 181 VAL A O 1
ATOM 1371 N N . GLY A 1 182 ? -0.925 -3.209 15.862 1.00 51.59 182 GLY A N 1
ATOM 1372 C CA . GLY A 1 182 ? -2.060 -3.064 14.932 1.00 51.59 182 GLY A CA 1
ATOM 1373 C C . GLY A 1 182 ? -2.885 -1.785 15.140 1.00 51.59 182 GLY A C 1
ATOM 1374 O O . GLY A 1 182 ? -3.670 -1.401 14.278 1.00 51.59 182 GLY A O 1
ATOM 1375 N N . ARG A 1 183 ? -2.653 -1.092 16.260 1.00 52.12 183 ARG A N 1
ATOM 1376 C CA . ARG A 1 183 ? -3.217 0.201 16.646 1.00 52.12 183 ARG A CA 1
ATOM 1377 C C . ARG A 1 183 ? -2.297 1.402 16.354 1.00 52.12 183 ARG A C 1
ATOM 1379 O O . ARG A 1 183 ? -2.560 2.468 16.879 1.00 52.12 183 ARG A O 1
ATOM 1386 N N . GLY A 1 184 ? -1.264 1.268 15.523 1.00 51.06 184 GLY A N 1
ATOM 1387 C CA . GLY A 1 184 ? -0.306 2.339 15.223 1.00 51.06 184 GLY A CA 1
ATOM 1388 C C . GLY A 1 184 ? 0.897 2.325 16.168 1.00 51.06 184 GLY A C 1
ATOM 1389 O O . GLY A 1 184 ? 0.781 2.003 17.351 1.00 51.06 184 GLY A O 1
ATOM 1390 N N . GLY A 1 185 ? 2.078 2.602 15.619 1.00 48.91 185 GLY A N 1
ATOM 1391 C CA . GLY A 1 185 ? 3.331 2.488 16.361 1.00 48.91 185 GLY A CA 1
ATOM 1392 C C . GLY A 1 185 ? 3.540 3.582 17.410 1.00 48.91 185 GLY A C 1
ATOM 1393 O O . GLY A 1 185 ? 3.296 4.761 17.149 1.00 48.91 185 GLY A O 1
ATOM 1394 N N . ALA A 1 186 ? 4.052 3.194 18.580 1.00 47.75 186 ALA A N 1
ATOM 1395 C CA . ALA A 1 186 ? 4.586 4.113 19.580 1.00 47.75 186 ALA A CA 1
ATOM 1396 C C . ALA A 1 186 ? 6.122 4.069 19.528 1.00 47.75 186 ALA A C 1
ATOM 1398 O O . ALA A 1 186 ? 6.737 3.001 19.635 1.00 47.75 186 ALA A O 1
ATOM 1399 N N . GLY A 1 187 ? 6.743 5.235 19.331 1.00 45.91 187 GLY A N 1
ATOM 1400 C CA . GLY A 1 187 ? 8.189 5.405 19.455 1.00 45.91 187 GLY A CA 1
ATOM 1401 C C . GLY A 1 187 ? 8.569 5.549 20.925 1.00 45.91 187 GLY A C 1
ATOM 1402 O O . GLY A 1 187 ? 8.011 6.393 21.622 1.00 45.91 187 GLY A O 1
ATOM 1403 N N . GLY A 1 188 ? 9.508 4.731 21.393 1.00 48.75 188 GLY A N 1
ATOM 1404 C CA . GLY A 1 188 ? 10.054 4.798 22.746 1.00 48.75 188 GLY A CA 1
ATOM 1405 C C . GLY A 1 188 ? 11.579 4.851 22.710 1.00 48.75 188 GLY A C 1
ATOM 1406 O O . GLY A 1 188 ? 12.209 4.291 21.818 1.00 48.75 188 GLY A O 1
ATOM 1407 N N . LEU A 1 189 ? 12.188 5.526 23.679 1.00 43.81 189 LEU A N 1
ATOM 1408 C CA . LEU A 1 189 ? 13.634 5.500 23.899 1.00 43.81 189 LEU A CA 1
ATOM 1409 C C . LEU A 1 189 ? 13.913 4.595 25.097 1.00 43.81 189 LEU A C 1
ATOM 1411 O O . LEU A 1 189 ? 13.457 4.891 26.199 1.00 43.81 189 LEU A O 1
ATOM 1415 N N . LEU A 1 190 ? 14.662 3.506 24.899 1.00 45.62 190 LEU A N 1
ATOM 1416 C CA . LEU A 1 190 ? 15.223 2.763 26.030 1.00 45.62 190 LEU A CA 1
ATOM 1417 C C . LEU A 1 190 ? 16.614 3.312 26.341 1.00 45.62 190 LEU A C 1
ATOM 1419 O O . LEU A 1 190 ? 17.494 3.360 25.478 1.00 45.62 190 LEU A O 1
ATOM 1423 N N . MET A 1 191 ? 16.800 3.712 27.598 1.00 40.78 191 MET A N 1
ATOM 1424 C CA . MET A 1 191 ? 18.111 3.995 28.167 1.00 40.78 191 MET A CA 1
ATOM 1425 C C . MET A 1 191 ? 18.711 2.684 28.667 1.00 40.78 191 MET A C 1
ATOM 1427 O O . MET A 1 191 ? 18.231 2.114 29.645 1.00 40.78 191 MET A O 1
ATOM 1431 N N . ALA A 1 192 ? 19.765 2.203 28.013 1.00 44.09 192 ALA A N 1
ATOM 1432 C CA . ALA A 1 192 ? 20.543 1.090 28.540 1.00 44.09 192 ALA A CA 1
ATOM 1433 C C . ALA A 1 192 ? 21.613 1.638 29.500 1.00 44.09 192 ALA A C 1
ATOM 1435 O O . ALA A 1 192 ? 22.546 2.318 29.067 1.00 44.09 192 ALA A O 1
ATOM 1436 N N . ASN A 1 193 ? 21.474 1.349 30.798 1.00 34.00 193 ASN A N 1
ATOM 1437 C CA . ASN A 1 193 ? 22.550 1.532 31.772 1.00 34.00 193 ASN A CA 1
ATOM 1438 C C . ASN A 1 193 ? 23.451 0.290 31.741 1.00 34.00 193 ASN A C 1
ATOM 1440 O O . ASN A 1 193 ? 22.983 -0.825 31.970 1.00 34.00 193 ASN A O 1
ATOM 1444 N N . ARG A 1 194 ? 24.741 0.495 31.482 1.00 39.56 194 ARG A N 1
ATOM 1445 C CA . ARG A 1 194 ? 25.792 -0.327 32.082 1.00 39.56 194 ARG A CA 1
ATOM 1446 C C . ARG A 1 194 ? 26.526 0.541 33.080 1.00 39.56 194 ARG A C 1
ATOM 1448 O O . ARG A 1 194 ? 26.882 1.671 32.674 1.00 39.56 194 ARG A O 1
#

Radius of gyration: 24.23 Å; Cα contacts (8 Å, |Δi|>4): 300; chains: 1; bounding box: 65×26×64 Å